Protein AF-E7RZI7-F1 (afdb_monomer_lite)

Organism: NCBI:txid887898

Structure (mmCIF, N/CA/C/O backbone):
data_AF-E7RZI7-F1
#
_entry.id   AF-E7RZI7-F1
#
loop_
_atom_site.group_PDB
_atom_site.id
_atom_site.type_symbol
_atom_site.label_atom_id
_atom_site.label_alt_id
_atom_site.label_comp_id
_atom_site.label_asym_id
_atom_site.label_entity_id
_atom_site.label_seq_id
_atom_site.pdbx_PDB_ins_code
_atom_site.Cartn_x
_atom_site.Cartn_y
_atom_site.Cartn_z
_atom_site.occupancy
_atom_site.B_iso_or_equiv
_atom_site.auth_seq_id
_atom_site.auth_comp_id
_atom_site.auth_asym_id
_atom_site.auth_atom_id
_atom_site.pdbx_PDB_model_num
ATOM 1 N N . MET A 1 1 ? -10.612 0.981 12.697 1.00 81.50 1 MET A N 1
ATOM 2 C CA . MET A 1 1 ? -11.830 1.121 11.849 1.00 81.50 1 MET A CA 1
ATOM 3 C C . MET A 1 1 ? -11.859 2.410 11.028 1.00 81.50 1 MET A C 1
ATOM 5 O O . MET A 1 1 ? -12.148 2.325 9.844 1.00 81.50 1 MET A O 1
ATOM 9 N N . LEU A 1 2 ? -11.581 3.588 11.607 1.00 87.38 2 LEU A N 1
ATOM 10 C CA . LEU A 1 2 ? -11.570 4.848 10.844 1.00 87.38 2 LEU A CA 1
ATOM 11 C C . LEU A 1 2 ? -10.612 4.802 9.639 1.00 87.38 2 LEU A C 1
ATOM 13 O O . LEU A 1 2 ? -11.009 5.187 8.547 1.00 87.38 2 LEU A O 1
ATOM 17 N N . ALA A 1 3 ? -9.398 4.281 9.831 1.00 91.50 3 ALA A N 1
ATOM 18 C CA . ALA A 1 3 ? -8.386 4.191 8.781 1.00 91.50 3 ALA A CA 1
ATOM 19 C C . ALA A 1 3 ? -8.822 3.316 7.590 1.00 91.50 3 ALA A C 1
ATOM 21 O O . ALA A 1 3 ? -8.740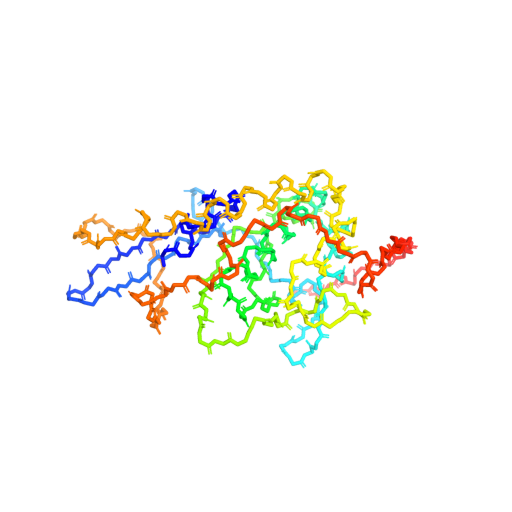 3.764 6.456 1.00 91.50 3 ALA A O 1
ATOM 22 N N . LEU A 1 4 ? -9.394 2.128 7.832 1.00 92.81 4 LEU A N 1
ATOM 23 C CA . LEU A 1 4 ? -9.928 1.267 6.762 1.00 92.81 4 LEU A CA 1
ATOM 24 C C . LEU A 1 4 ? -11.089 1.932 5.999 1.00 92.81 4 LEU A C 1
ATOM 26 O O . LEU A 1 4 ? -11.119 1.893 4.776 1.00 92.81 4 LEU A O 1
ATOM 30 N N . LYS A 1 5 ? -11.999 2.632 6.696 1.00 92.00 5 LYS A N 1
ATOM 31 C CA . LYS A 1 5 ? -13.067 3.413 6.038 1.00 92.00 5 LYS A CA 1
ATOM 32 C C . LYS A 1 5 ? -12.511 4.562 5.191 1.00 92.00 5 LYS A C 1
ATOM 34 O O . LYS A 1 5 ? -13.067 4.889 4.147 1.00 92.00 5 LYS A O 1
ATOM 39 N N . LEU A 1 6 ? -11.446 5.209 5.663 1.00 93.50 6 LEU A N 1
ATOM 40 C CA . LEU A 1 6 ? -10.748 6.247 4.909 1.00 93.50 6 LEU A CA 1
ATOM 41 C C . LEU A 1 6 ? -10.056 5.669 3.674 1.00 93.50 6 LEU A C 1
ATOM 43 O O . LEU A 1 6 ? -10.142 6.293 2.624 1.00 93.50 6 LEU A O 1
ATOM 47 N N . ALA A 1 7 ? -9.453 4.484 3.780 1.00 95.94 7 ALA A N 1
ATOM 48 C CA . ALA A 1 7 ? -8.852 3.780 2.652 1.00 95.94 7 ALA A CA 1
ATOM 49 C C . ALA A 1 7 ? -9.903 3.486 1.566 1.00 95.94 7 ALA A C 1
ATOM 51 O O . ALA A 1 7 ? -9.706 3.862 0.413 1.00 95.94 7 ALA A O 1
ATOM 52 N N . GLU A 1 8 ? -11.072 2.946 1.936 1.00 95.81 8 GLU A N 1
ATOM 53 C CA . GLU A 1 8 ? -12.182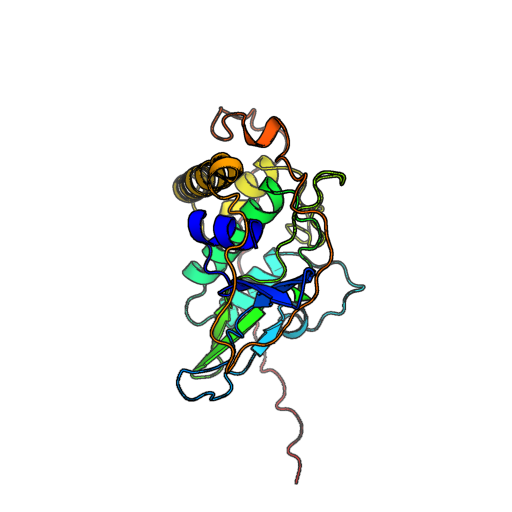 2.729 0.991 1.00 95.81 8 GLU A CA 1
ATOM 54 C C . GLU A 1 8 ? -12.615 4.032 0.302 1.00 95.81 8 GLU A C 1
ATOM 56 O O . GLU A 1 8 ? -12.780 4.076 -0.917 1.00 95.81 8 GLU A O 1
ATOM 61 N N . LYS A 1 9 ? -12.760 5.126 1.065 1.00 95.88 9 LYS A N 1
ATOM 62 C CA . LYS A 1 9 ? -13.091 6.452 0.511 1.00 95.88 9 LYS A CA 1
ATOM 63 C C . LYS A 1 9 ? -11.986 7.027 -0.369 1.00 95.88 9 LYS A C 1
ATOM 65 O O . LYS A 1 9 ? -12.293 7.787 -1.281 1.00 95.88 9 LYS A O 1
ATOM 70 N N . ALA A 1 10 ? -10.738 6.657 -0.108 1.00 96.94 10 ALA A N 1
ATOM 71 C CA . ALA A 1 10 ? -9.579 6.988 -0.920 1.00 96.94 10 ALA A CA 1
ATOM 72 C C . ALA A 1 10 ? -9.449 6.075 -2.149 1.00 96.94 10 ALA A C 1
ATOM 74 O O . ALA A 1 10 ? -8.436 6.145 -2.835 1.00 96.94 10 ALA A O 1
ATOM 75 N N . GLY A 1 11 ? -10.437 5.218 -2.436 1.00 97.88 11 GLY A N 1
ATOM 76 C CA . GLY A 1 11 ? -10.431 4.303 -3.576 1.00 97.88 11 GLY A CA 1
ATOM 77 C C . GLY A 1 11 ? -9.483 3.115 -3.411 1.00 97.88 11 GLY A C 1
ATOM 78 O O . GLY A 1 11 ? -9.092 2.516 -4.407 1.00 97.88 11 GLY A O 1
ATOM 79 N N . ILE A 1 12 ? -9.087 2.777 -2.184 1.00 98.25 12 ILE A N 1
ATOM 80 C CA . ILE A 1 12 ? -8.280 1.595 -1.867 1.00 98.25 12 ILE A CA 1
ATOM 81 C C . ILE A 1 12 ? -9.234 0.480 -1.422 1.00 98.25 12 ILE A C 1
ATOM 83 O O . ILE A 1 12 ? -9.897 0.637 -0.394 1.00 98.25 12 ILE A O 1
ATOM 87 N N . PRO A 1 13 ? -9.307 -0.659 -2.139 1.00 97.62 13 PRO A N 1
ATOM 88 C CA . PRO A 1 13 ? -10.010 -1.835 -1.644 1.00 97.62 13 PRO A CA 1
ATOM 89 C C . PRO A 1 13 ? -9.426 -2.234 -0.289 1.00 97.62 13 PRO A C 1
ATOM 91 O O . PRO A 1 13 ? -8.235 -2.527 -0.208 1.00 97.62 13 PRO A O 1
ATOM 94 N N . ALA A 1 14 ? -10.241 -2.231 0.764 1.00 96.31 14 ALA A N 1
ATOM 95 C CA . ALA A 1 14 ? -9.822 -2.546 2.125 1.00 96.31 14 ALA A CA 1
ATOM 96 C C . ALA A 1 14 ? -10.610 -3.737 2.679 1.00 96.31 14 ALA A C 1
ATOM 98 O O . ALA A 1 14 ? -11.717 -4.040 2.228 1.00 96.31 14 ALA A O 1
ATOM 99 N N . ALA A 1 15 ? -10.030 -4.431 3.654 1.00 95.12 15 ALA A N 1
ATOM 100 C CA . ALA A 1 15 ? -10.691 -5.530 4.337 1.00 95.12 15 ALA A CA 1
ATOM 101 C C . ALA A 1 15 ? -11.947 -5.013 5.071 1.00 95.12 15 ALA A C 1
ATOM 103 O O . ALA A 1 15 ? -11.831 -4.097 5.896 1.00 95.12 15 ALA A O 1
ATOM 104 N N . PRO A 1 16 ? -13.140 -5.598 4.829 1.00 91.56 16 PRO A N 1
ATOM 105 C CA . PRO A 1 16 ? -14.359 -5.166 5.499 1.00 91.56 16 PRO A CA 1
ATOM 106 C C . PRO A 1 16 ? -14.209 -5.283 7.013 1.00 91.56 16 PRO A C 1
ATOM 108 O O . PRO A 1 16 ? -13.871 -6.349 7.527 1.00 91.56 16 PRO A O 1
ATOM 111 N N . ALA A 1 17 ? -14.486 -4.205 7.741 1.00 90.81 17 ALA A N 1
ATOM 112 C CA . ALA A 1 17 ? -14.295 -4.175 9.185 1.00 90.81 17 ALA A CA 1
ATOM 113 C C . ALA A 1 17 ? -15.434 -3.461 9.910 1.00 90.81 17 ALA A C 1
ATOM 115 O O . ALA A 1 17 ? -16.008 -2.484 9.423 1.00 90.81 17 ALA A O 1
ATOM 116 N N . ARG A 1 18 ? -15.724 -3.922 11.127 1.00 87.94 18 ARG A N 1
ATOM 117 C CA . ARG A 1 18 ? -16.702 -3.307 12.031 1.00 87.94 18 ARG A CA 1
ATOM 118 C C . ARG A 1 18 ? -16.212 -3.326 13.472 1.00 87.94 18 ARG A C 1
ATOM 120 O O . ARG A 1 18 ? -15.357 -4.128 13.829 1.00 87.94 18 ARG A O 1
ATOM 127 N N . ILE A 1 19 ? -16.770 -2.447 14.300 1.00 86.62 19 ILE A N 1
ATOM 128 C CA . ILE A 1 19 ? -16.598 -2.516 15.753 1.00 86.62 19 ILE A CA 1
ATOM 129 C C . ILE A 1 19 ? -17.765 -3.308 16.331 1.00 86.62 19 ILE A C 1
ATOM 131 O O . ILE A 1 19 ? -18.920 -3.068 15.976 1.00 86.62 19 ILE A O 1
ATOM 135 N N . VAL A 1 20 ? -17.449 -4.234 17.225 1.00 87.94 20 VAL A N 1
ATOM 136 C CA . VAL A 1 20 ? -18.406 -4.966 18.052 1.00 87.94 20 VAL A CA 1
ATOM 137 C C . VAL A 1 20 ? -18.108 -4.648 19.508 1.00 87.94 20 VAL A C 1
ATOM 139 O O . VAL A 1 20 ? -16.949 -4.493 19.875 1.00 87.94 20 VAL A O 1
ATOM 142 N N . LEU A 1 21 ? -19.143 -4.525 20.332 1.00 86.81 21 LEU A N 1
ATOM 143 C CA . LEU A 1 21 ? -18.980 -4.388 21.775 1.00 86.81 21 LEU A CA 1
ATOM 144 C C . LEU A 1 21 ? -19.042 -5.778 22.413 1.00 86.81 21 LEU A C 1
ATOM 146 O O . LEU A 1 21 ? -20.020 -6.498 22.211 1.00 86.81 21 LEU A O 1
ATOM 150 N N . LEU A 1 22 ? -18.002 -6.146 23.160 1.00 85.94 22 LEU A N 1
ATOM 151 C CA . LEU A 1 22 ? -18.013 -7.299 24.057 1.00 85.94 22 LEU A CA 1
ATOM 152 C C . LEU A 1 22 ? -18.099 -6.760 25.486 1.00 85.94 22 LEU A C 1
ATOM 154 O O . LEU A 1 22 ? -17.113 -6.268 26.034 1.00 85.94 22 LEU A O 1
ATOM 158 N N . GLY A 1 23 ? -19.312 -6.756 26.043 1.00 88.31 23 GLY A N 1
ATOM 159 C CA . GLY A 1 23 ? -19.616 -5.913 27.199 1.00 88.31 23 GLY A CA 1
ATOM 160 C C . GLY A 1 23 ? -19.423 -4.439 26.832 1.00 88.31 23 GLY A C 1
ATOM 161 O O . GLY A 1 23 ? -20.007 -3.960 25.862 1.00 88.31 23 GLY A O 1
ATOM 162 N N . GLU A 1 24 ? -18.558 -3.741 27.564 1.00 86.81 24 GLU A N 1
ATOM 163 C CA . GLU A 1 24 ? -18.190 -2.343 27.288 1.00 86.81 24 GLU A CA 1
ATOM 164 C C . GLU A 1 24 ? -16.923 -2.206 26.430 1.00 86.81 24 GLU A C 1
ATOM 166 O O . GLU A 1 24 ? -16.574 -1.107 25.999 1.00 86.81 24 GLU A O 1
ATOM 171 N N . THR A 1 25 ? -16.215 -3.308 26.158 1.00 87.12 25 THR A N 1
ATOM 172 C CA . THR A 1 25 ? -14.962 -3.270 25.398 1.00 87.12 25 THR A CA 1
ATOM 173 C C . THR A 1 25 ? -15.240 -3.226 23.892 1.00 87.12 25 THR A C 1
ATOM 175 O O . THR A 1 25 ? -15.827 -4.168 23.349 1.00 87.12 25 THR A O 1
ATOM 178 N N . PRO A 1 26 ? -14.805 -2.173 23.172 1.00 84.38 26 PRO A N 1
ATOM 179 C CA . PRO A 1 26 ? -14.888 -2.138 21.722 1.00 84.38 26 PRO A CA 1
ATOM 180 C C . PRO A 1 26 ? -13.811 -3.028 21.099 1.00 84.38 26 PRO A C 1
ATOM 182 O O . PRO A 1 26 ? -12.616 -2.841 21.313 1.00 84.38 26 PRO A O 1
ATOM 185 N N . ILE A 1 27 ? -14.246 -3.967 20.269 1.00 87.00 27 ILE A N 1
ATOM 186 C CA . ILE A 1 27 ? -13.399 -4.907 19.541 1.00 87.00 27 ILE A CA 1
ATOM 187 C C . ILE A 1 27 ? -13.506 -4.613 18.048 1.00 87.00 27 ILE A C 1
ATOM 189 O O . ILE A 1 27 ? -14.605 -4.525 17.495 1.00 87.00 27 ILE A O 1
ATOM 193 N N . ALA A 1 28 ? -12.360 -4.475 17.382 1.00 85.94 28 ALA A N 1
ATOM 194 C CA . ALA A 1 28 ? -12.305 -4.425 15.931 1.00 85.94 28 ALA A CA 1
ATOM 195 C C . ALA A 1 28 ? -12.408 -5.843 15.359 1.00 85.94 28 ALA A C 1
ATOM 197 O O . ALA A 1 28 ? -11.693 -6.764 15.748 1.00 85.94 28 ALA A O 1
ATOM 198 N N . VAL A 1 29 ? -13.328 -6.016 14.423 1.00 90.25 29 VAL A N 1
ATOM 199 C CA . VAL A 1 29 ? -13.601 -7.295 13.786 1.00 90.25 29 VAL A CA 1
ATOM 200 C C . VAL A 1 29 ? -13.423 -7.105 12.288 1.00 90.25 29 VAL A C 1
ATOM 202 O O . VAL A 1 29 ? -14.126 -6.292 11.681 1.00 90.25 29 VAL A O 1
ATOM 205 N N . ILE A 1 30 ? -12.463 -7.823 11.707 1.00 90.25 30 ILE A N 1
ATOM 206 C CA . ILE A 1 30 ? -12.054 -7.685 10.306 1.00 90.25 30 ILE A CA 1
ATOM 207 C C . ILE A 1 30 ? -12.418 -8.979 9.580 1.00 90.25 30 ILE A C 1
ATOM 209 O O . ILE A 1 30 ? -12.071 -10.077 10.017 1.00 90.25 30 ILE A O 1
ATOM 213 N N . ARG A 1 31 ? -13.151 -8.864 8.473 1.00 91.31 31 ARG A N 1
ATOM 214 C CA . ARG A 1 31 ? -13.489 -10.010 7.632 1.00 91.31 31 ARG A CA 1
ATOM 215 C C . ARG A 1 31 ? -12.241 -10.470 6.895 1.00 91.31 31 ARG A C 1
ATOM 217 O O . ARG A 1 31 ? -11.573 -9.676 6.236 1.00 91.31 31 ARG A O 1
ATOM 224 N N . ARG A 1 32 ? -11.981 -11.773 6.954 1.00 94.19 32 ARG A N 1
ATOM 225 C CA . ARG A 1 32 ? -10.967 -12.423 6.125 1.00 94.19 32 ARG A CA 1
ATOM 226 C C . ARG A 1 32 ? -11.321 -12.285 4.647 1.00 94.19 32 ARG A C 1
ATOM 228 O O . ARG A 1 32 ? -12.428 -12.632 4.246 1.00 94.19 32 ARG A O 1
ATOM 235 N N . PHE A 1 33 ? -10.378 -11.780 3.860 1.00 94.56 33 PHE A N 1
ATOM 236 C CA . PHE A 1 33 ? -10.504 -11.632 2.407 1.00 94.56 33 PHE A CA 1
ATOM 237 C C . PHE A 1 33 ? -9.970 -12.849 1.633 1.00 94.56 33 PHE A C 1
ATOM 239 O O . PHE A 1 33 ? -10.181 -12.945 0.431 1.00 94.56 33 PHE A O 1
ATOM 246 N N . ASP A 1 34 ? -9.311 -13.793 2.311 1.00 95.25 34 ASP A N 1
ATOM 247 C CA . ASP A 1 34 ? -8.804 -15.058 1.759 1.00 95.25 34 ASP A CA 1
ATOM 248 C C . ASP A 1 34 ? -9.838 -16.203 1.864 1.00 95.25 34 ASP A C 1
ATOM 250 O O . ASP A 1 34 ? -9.503 -17.389 1.976 1.00 95.25 34 ASP A O 1
ATOM 254 N N . ARG A 1 35 ? -11.123 -15.834 1.886 1.00 94.38 35 ARG A N 1
ATOM 255 C CA . ARG A 1 35 ? -12.270 -16.738 1.986 1.00 94.38 35 ARG A CA 1
ATOM 256 C C . ARG A 1 35 ? -13.288 -16.437 0.894 1.00 94.38 35 ARG A C 1
ATOM 258 O O . ARG A 1 35 ? -13.755 -15.302 0.783 1.00 94.38 35 ARG A O 1
ATOM 265 N N . GLY A 1 36 ? -13.620 -17.461 0.111 1.00 89.12 36 GLY A N 1
ATOM 266 C CA . GLY A 1 36 ? -14.677 -17.442 -0.893 1.00 89.12 36 GLY A CA 1
ATOM 267 C C . GLY A 1 36 ? -16.076 -17.366 -0.276 1.00 89.12 36 GLY A C 1
ATOM 268 O O . GLY A 1 36 ? -16.251 -17.407 0.943 1.00 89.12 36 GLY A O 1
ATOM 269 N N . ALA A 1 37 ? -17.095 -17.235 -1.128 1.00 86.44 37 ALA A N 1
ATOM 270 C CA . ALA A 1 37 ? -18.492 -17.130 -0.693 1.00 86.44 37 ALA A CA 1
ATOM 271 C C . ALA A 1 37 ? -18.997 -18.394 0.032 1.00 86.44 37 ALA A C 1
ATOM 273 O O . ALA A 1 37 ? -19.864 -18.307 0.895 1.00 86.44 37 ALA A O 1
ATOM 274 N N . ASP A 1 38 ? -18.419 -19.541 -0.302 1.00 90.56 38 ASP A N 1
ATOM 275 C CA . ASP A 1 38 ? -18.658 -20.876 0.248 1.00 90.56 38 ASP A CA 1
ATOM 276 C C . ASP A 1 38 ? -17.625 -21.275 1.325 1.00 90.56 38 ASP A C 1
ATOM 278 O O . ASP A 1 38 ? -17.456 -22.453 1.620 1.00 90.56 38 ASP A O 1
ATOM 282 N N . ASP A 1 39 ? -16.914 -20.296 1.901 1.00 89.06 39 ASP A N 1
ATOM 283 C CA . ASP A 1 39 ? -15.807 -20.476 2.860 1.00 89.06 39 ASP A CA 1
ATOM 284 C C . ASP A 1 39 ? -14.589 -21.243 2.301 1.00 89.06 39 ASP A C 1
ATOM 286 O O . ASP A 1 39 ? -13.665 -21.602 3.041 1.00 89.06 39 ASP A O 1
ATOM 290 N N . THR A 1 40 ? -14.516 -21.432 0.976 1.00 93.25 40 THR A N 1
ATOM 291 C CA . THR A 1 40 ? -13.307 -21.958 0.333 1.00 93.25 40 THR A CA 1
ATOM 292 C C . THR A 1 40 ? -12.106 -21.065 0.618 1.00 93.25 40 THR A C 1
ATOM 294 O O . THR A 1 40 ? -12.188 -19.834 0.658 1.00 93.25 40 THR A O 1
ATOM 297 N N . ARG A 1 41 ? -10.952 -21.691 0.855 1.00 95.44 41 ARG A N 1
ATOM 298 C CA . ARG A 1 41 ? -9.713 -20.960 1.111 1.00 95.44 41 ARG A CA 1
ATOM 299 C C . ARG A 1 41 ? -9.121 -20.484 -0.207 1.00 95.44 41 ARG A C 1
ATOM 301 O O . ARG A 1 41 ? -8.846 -21.301 -1.080 1.00 95.44 41 ARG A O 1
ATOM 308 N N . ILE A 1 42 ? -8.864 -19.187 -0.305 1.00 96.94 42 ILE A N 1
ATOM 309 C CA . ILE A 1 42 ? -8.093 -18.608 -1.405 1.00 96.94 42 ILE A CA 1
ATOM 310 C C . ILE A 1 42 ? -6.629 -18.574 -0.950 1.00 96.94 42 ILE A C 1
ATOM 312 O O . ILE A 1 42 ? -6.366 -18.039 0.131 1.00 96.94 42 ILE A O 1
ATOM 316 N N . PRO A 1 43 ? -5.671 -19.144 -1.704 1.00 97.44 43 PRO A N 1
ATOM 317 C CA . PRO A 1 43 ? -4.266 -19.064 -1.330 1.00 97.44 43 PRO A CA 1
ATOM 318 C C . PRO A 1 43 ? -3.816 -17.610 -1.168 1.00 97.44 43 PRO A C 1
ATOM 320 O O . PRO A 1 43 ? -4.142 -16.744 -1.982 1.00 97.44 43 PRO A O 1
ATOM 323 N N . TYR A 1 44 ? -3.069 -17.362 -0.098 1.00 97.31 44 TYR A N 1
ATOM 324 C CA . TYR A 1 44 ? -2.586 -16.049 0.304 1.00 97.31 44 TYR A CA 1
ATOM 325 C C . TYR A 1 44 ? -1.082 -16.103 0.545 1.00 97.31 44 TYR A C 1
ATOM 327 O O . TYR A 1 44 ? -0.589 -17.060 1.145 1.00 97.31 44 TYR A O 1
ATOM 335 N N . GLN A 1 45 ? -0.378 -15.043 0.162 1.00 96.75 45 GLN A N 1
ATOM 336 C CA . GLN A 1 45 ? 1.004 -14.810 0.569 1.00 96.75 45 GLN A CA 1
ATOM 337 C C . GLN A 1 45 ? 1.258 -13.321 0.807 1.00 96.75 45 GLN A C 1
ATOM 339 O O . GLN A 1 45 ? 0.577 -12.470 0.236 1.00 96.75 45 GLN A O 1
ATOM 344 N N . SER A 1 46 ? 2.236 -12.999 1.652 1.00 97.12 46 SER A N 1
ATOM 345 C CA . SER A 1 46 ? 2.673 -11.612 1.845 1.00 97.12 46 SER A CA 1
ATOM 346 C C . SER A 1 46 ? 3.665 -11.177 0.763 1.00 97.12 46 SER A C 1
ATOM 348 O O . SER A 1 46 ? 4.265 -12.027 0.101 1.00 97.12 46 SER A O 1
ATOM 350 N N . ALA A 1 47 ? 3.886 -9.869 0.613 1.00 96.94 47 ALA A N 1
ATOM 351 C CA . ALA A 1 47 ? 4.948 -9.343 -0.240 1.00 96.94 47 ALA A CA 1
ATOM 352 C C . ALA A 1 47 ? 6.325 -9.823 0.232 1.00 96.94 47 ALA A C 1
ATOM 354 O O . ALA A 1 47 ? 7.160 -10.163 -0.595 1.00 96.94 47 ALA A O 1
ATOM 355 N N . ALA A 1 48 ? 6.532 -9.962 1.545 1.00 96.38 48 ALA A N 1
ATOM 356 C CA . ALA A 1 48 ? 7.778 -10.508 2.081 1.00 96.38 48 ALA A CA 1
ATOM 357 C C . ALA A 1 48 ? 8.021 -11.953 1.612 1.00 96.38 48 ALA A C 1
ATOM 359 O O . ALA A 1 48 ? 9.118 -12.308 1.198 1.00 96.38 48 ALA A O 1
ATOM 360 N N . THR A 1 49 ? 6.971 -12.782 1.602 1.00 95.94 49 THR A N 1
ATOM 361 C CA . THR A 1 49 ? 7.043 -14.147 1.058 1.00 95.94 49 THR A CA 1
ATOM 362 C C . THR A 1 49 ? 7.275 -14.147 -0.452 1.00 95.94 49 THR A C 1
ATOM 364 O O . THR A 1 49 ? 8.056 -14.959 -0.938 1.00 95.94 49 THR A O 1
ATOM 367 N N . LEU A 1 50 ? 6.626 -13.238 -1.187 1.00 94.31 50 LEU A N 1
ATOM 368 C CA . LEU A 1 50 ? 6.822 -13.090 -2.631 1.00 94.31 50 LEU A CA 1
ATOM 369 C C . LEU A 1 50 ? 8.276 -12.714 -2.971 1.00 94.31 50 LEU A C 1
ATOM 371 O O . LEU A 1 50 ? 8.831 -13.265 -3.915 1.00 94.31 50 LEU A O 1
ATOM 375 N N . LEU A 1 51 ? 8.887 -11.828 -2.179 1.00 95.12 51 LEU A N 1
ATOM 376 C CA . LEU A 1 51 ? 10.276 -11.375 -2.332 1.00 95.12 51 LEU A CA 1
ATOM 377 C C . LEU A 1 51 ? 11.307 -12.266 -1.621 1.00 95.12 51 LEU A C 1
ATOM 379 O O . LEU A 1 51 ? 12.500 -11.984 -1.692 1.00 95.12 51 LEU A O 1
ATOM 383 N N . GLN A 1 52 ? 10.860 -13.334 -0.951 1.00 93.56 52 GLN A N 1
ATOM 384 C CA . GLN A 1 52 ? 11.703 -14.268 -0.194 1.00 93.56 52 GLN A CA 1
ATOM 385 C C . GLN A 1 52 ? 12.618 -13.575 0.830 1.00 93.56 52 GLN A C 1
ATOM 387 O O . GLN A 1 52 ? 13.785 -13.926 0.968 1.00 93.56 52 GLN A O 1
ATOM 392 N N . THR A 1 53 ? 12.077 -12.594 1.549 1.00 92.31 53 THR A N 1
ATOM 393 C CA . THR A 1 53 ? 12.822 -11.744 2.489 1.00 92.31 53 THR A CA 1
ATOM 394 C C . THR A 1 53 ? 12.255 -11.845 3.906 1.00 92.31 53 THR A C 1
ATOM 396 O O . THR A 1 53 ? 11.084 -12.211 4.100 1.00 92.31 53 THR A O 1
ATOM 399 N N . SER A 1 54 ? 13.084 -11.553 4.908 1.00 87.06 54 SER A N 1
ATOM 400 C CA . SER A 1 54 ? 12.680 -11.535 6.315 1.00 87.06 54 SER A CA 1
ATOM 401 C C . SER A 1 54 ? 12.177 -10.151 6.769 1.00 87.06 54 SER A C 1
ATOM 403 O O . SER A 1 54 ? 11.902 -9.273 5.955 1.00 87.06 54 SER A O 1
ATOM 405 N N . ARG A 1 55 ? 11.933 -9.965 8.075 1.00 78.19 55 ARG A N 1
ATOM 406 C CA . ARG A 1 55 ? 11.518 -8.659 8.635 1.00 78.19 55 ARG A CA 1
ATOM 407 C C . ARG A 1 55 ? 12.695 -7.737 8.933 1.00 78.19 55 ARG A C 1
ATOM 409 O O . ARG A 1 55 ? 12.486 -6.554 9.162 1.00 78.19 55 ARG A O 1
ATOM 416 N N . GLU A 1 56 ? 13.886 -8.308 9.004 1.00 80.44 56 GLU A N 1
ATOM 417 C CA . GLU A 1 56 ? 15.124 -7.650 9.403 1.00 80.44 56 GLU A CA 1
ATOM 418 C C . GLU A 1 56 ? 15.874 -7.048 8.208 1.00 80.44 56 GLU A C 1
ATOM 420 O O . GLU A 1 56 ? 16.824 -6.299 8.406 1.00 80.44 56 GLU A O 1
ATOM 425 N N . GLU A 1 57 ? 15.464 -7.386 6.984 1.00 84.44 57 GLU A N 1
ATOM 426 C CA . GLU A 1 57 ? 16.034 -6.861 5.749 1.00 84.44 57 GLU A CA 1
ATOM 427 C C . GLU A 1 57 ? 15.298 -5.597 5.297 1.00 84.44 57 GLU A C 1
ATOM 429 O O . GLU A 1 57 ? 14.072 -5.596 5.139 1.00 84.44 57 GLU A O 1
ATOM 434 N N . ASP A 1 58 ? 16.063 -4.543 5.019 1.00 86.88 58 ASP A N 1
ATOM 435 C CA . ASP A 1 58 ? 15.548 -3.365 4.332 1.00 86.88 58 ASP A CA 1
ATOM 436 C C . ASP A 1 58 ? 15.303 -3.709 2.863 1.00 86.88 58 ASP A C 1
ATOM 438 O O . ASP A 1 58 ? 16.189 -4.198 2.161 1.00 86.88 58 ASP A O 1
ATOM 442 N N . ARG A 1 59 ? 14.071 -3.475 2.412 1.00 94.00 59 ARG A N 1
ATOM 443 C CA . ARG A 1 59 ? 13.610 -3.732 1.045 1.00 94.00 59 ARG A CA 1
ATOM 444 C C . ARG A 1 59 ? 12.769 -2.568 0.562 1.00 94.00 59 ARG A C 1
ATOM 446 O O . ARG A 1 59 ? 12.242 -1.783 1.360 1.00 94.00 59 ARG A O 1
ATOM 453 N N . SER A 1 60 ? 12.601 -2.499 -0.747 1.00 95.62 60 SER A N 1
ATOM 454 C CA . SER A 1 60 ? 11.960 -1.373 -1.404 1.00 95.62 60 SER A CA 1
ATOM 455 C C . SER A 1 60 ? 10.674 -1.737 -2.144 1.00 95.62 60 SER A C 1
ATOM 457 O O . SER A 1 60 ? 10.397 -2.891 -2.488 1.00 95.62 60 SER A O 1
ATOM 459 N N . TYR A 1 61 ? 9.849 -0.722 -2.391 1.00 97.44 61 TYR A N 1
ATOM 460 C CA . TYR A 1 61 ? 8.623 -0.881 -3.161 1.00 97.44 61 TYR A CA 1
ATOM 461 C C . TYR A 1 61 ? 8.879 -1.166 -4.646 1.00 97.44 61 TYR A C 1
ATOM 463 O O . TYR A 1 61 ? 8.053 -1.841 -5.260 1.00 97.44 61 TYR A O 1
ATOM 471 N N . THR A 1 62 ? 9.985 -0.705 -5.232 1.00 96.12 62 THR A N 1
ATOM 472 C CA . THR A 1 62 ? 10.367 -1.017 -6.626 1.00 96.12 62 THR A CA 1
ATOM 473 C C . THR A 1 62 ? 10.656 -2.500 -6.828 1.00 96.12 62 THR A C 1
ATOM 475 O O . THR A 1 62 ? 10.178 -3.076 -7.803 1.00 96.12 62 THR A O 1
ATOM 478 N N . GLU A 1 63 ? 11.292 -3.164 -5.865 1.00 96.62 63 GLU A N 1
ATOM 479 C CA . GLU A 1 63 ? 11.472 -4.622 -5.908 1.00 96.62 63 GLU A CA 1
ATOM 480 C C . GLU A 1 63 ? 10.125 -5.359 -5.899 1.00 96.62 63 GLU A C 1
ATOM 482 O O . GLU A 1 63 ? 9.921 -6.346 -6.614 1.00 96.62 63 GLU A O 1
ATOM 487 N N . LEU A 1 64 ? 9.160 -4.854 -5.122 1.00 97.50 64 LEU A N 1
ATOM 488 C CA . LEU A 1 64 ? 7.800 -5.383 -5.137 1.00 97.50 64 LEU A CA 1
ATOM 489 C C . LEU A 1 64 ? 7.109 -5.136 -6.487 1.00 97.50 64 LEU A C 1
ATOM 491 O O . LEU A 1 64 ? 6.408 -6.020 -6.979 1.00 97.50 64 LEU A O 1
ATOM 495 N N . VAL A 1 65 ? 7.317 -3.970 -7.103 1.00 98.00 65 VAL A N 1
ATOM 496 C CA . VAL A 1 65 ? 6.812 -3.654 -8.448 1.00 98.00 65 VAL A CA 1
ATOM 497 C C . VAL A 1 65 ? 7.360 -4.636 -9.489 1.00 98.00 65 VAL A C 1
ATOM 499 O O . VAL A 1 65 ? 6.581 -5.152 -10.294 1.00 98.00 65 VAL A O 1
ATOM 502 N N . ASP A 1 66 ? 8.648 -4.972 -9.438 1.00 96.81 66 ASP A N 1
ATOM 503 C CA . ASP A 1 66 ? 9.262 -5.951 -10.344 1.00 96.81 66 ASP A CA 1
ATOM 504 C C . ASP A 1 66 ? 8.670 -7.358 -10.167 1.00 96.81 66 ASP A C 1
ATOM 506 O O . ASP A 1 66 ? 8.310 -8.032 -11.145 1.00 96.81 66 ASP A O 1
ATOM 510 N N . ALA A 1 67 ? 8.461 -7.788 -8.920 1.00 96.81 67 ALA A N 1
ATOM 511 C CA . ALA A 1 67 ? 7.773 -9.046 -8.643 1.00 96.81 67 ALA A CA 1
ATOM 512 C C . ALA A 1 67 ? 6.318 -9.027 -9.149 1.00 96.81 67 ALA A C 1
ATOM 514 O O . ALA A 1 67 ? 5.833 -10.011 -9.718 1.00 96.81 67 ALA A O 1
ATOM 515 N N . MET A 1 68 ? 5.615 -7.900 -9.006 1.00 97.62 68 MET A N 1
ATOM 516 C CA . MET A 1 68 ? 4.249 -7.736 -9.509 1.00 97.62 68 MET A CA 1
ATOM 517 C C . MET A 1 68 ? 4.189 -7.762 -11.037 1.00 97.62 68 MET A C 1
ATOM 519 O O . MET A 1 68 ? 3.267 -8.368 -11.579 1.00 97.62 68 MET A O 1
ATOM 523 N N . HIS A 1 69 ? 5.168 -7.195 -11.744 1.00 96.56 69 HIS A N 1
ATOM 524 C CA . HIS A 1 69 ? 5.254 -7.309 -13.203 1.00 96.56 69 HIS A CA 1
ATOM 525 C C . HIS A 1 69 ? 5.322 -8.763 -13.683 1.00 96.56 69 HIS A C 1
ATOM 527 O O . HIS A 1 69 ? 4.763 -9.083 -14.732 1.00 96.56 69 HIS A O 1
ATOM 533 N N . THR A 1 70 ? 5.956 -9.637 -12.900 1.00 95.25 70 THR A N 1
ATOM 534 C CA . THR A 1 70 ? 6.129 -11.056 -13.235 1.00 95.25 70 THR A CA 1
ATOM 535 C C . THR A 1 70 ? 4.924 -11.909 -12.832 1.00 95.25 70 THR A C 1
ATOM 537 O O . THR A 1 70 ? 4.538 -12.821 -13.561 1.00 95.25 70 THR A O 1
ATOM 540 N N . HIS A 1 71 ? 4.325 -11.636 -11.669 1.00 95.44 71 HIS A N 1
ATOM 541 C CA . HIS A 1 71 ? 3.3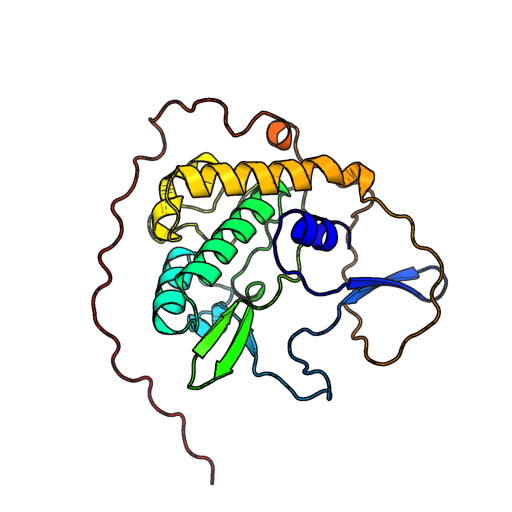78 -12.557 -11.031 1.00 95.44 71 HIS A CA 1
ATOM 542 C C . HIS A 1 71 ? 1.933 -12.051 -10.961 1.00 95.44 71 HIS A C 1
ATOM 544 O O . HIS A 1 71 ? 1.024 -12.845 -10.697 1.00 95.44 71 HIS A O 1
ATOM 550 N N . ALA A 1 72 ? 1.682 -10.757 -11.165 1.00 95.81 72 ALA A N 1
ATOM 551 C CA . ALA A 1 72 ? 0.331 -10.221 -11.068 1.00 95.81 72 ALA A CA 1
ATOM 552 C C . ALA A 1 72 ? -0.501 -10.562 -12.312 1.00 95.81 72 ALA A C 1
ATOM 554 O O . ALA A 1 72 ? -0.037 -10.475 -13.446 1.00 95.81 72 ALA A O 1
ATOM 555 N N . LYS A 1 73 ? -1.781 -10.883 -12.109 1.00 96.44 73 LYS A N 1
ATOM 556 C CA . LYS A 1 73 ? -2.743 -11.117 -13.198 1.00 96.44 73 LYS A CA 1
ATOM 557 C C . LYS A 1 73 ? -2.985 -9.849 -14.025 1.00 96.44 73 LYS A C 1
ATOM 559 O O . LYS A 1 73 ? -3.228 -9.935 -15.225 1.00 96.44 73 LYS A O 1
ATOM 564 N N . ASN A 1 74 ? -2.971 -8.684 -13.374 1.00 96.25 74 ASN A N 1
ATOM 565 C CA . ASN A 1 74 ? -3.090 -7.373 -14.007 1.00 96.25 74 ASN A CA 1
ATOM 566 C C . ASN A 1 74 ? -2.068 -6.410 -13.374 1.00 96.25 74 ASN A C 1
ATOM 568 O O . ASN A 1 74 ? -2.423 -5.645 -12.472 1.00 96.25 74 ASN A O 1
ATOM 572 N N . PRO A 1 75 ? -0.796 -6.463 -13.812 1.00 96.56 75 PRO A N 1
ATOM 573 C CA . PRO A 1 75 ? 0.300 -5.772 -13.143 1.00 96.56 75 PRO A CA 1
ATOM 574 C C . PRO A 1 75 ? 0.093 -4.262 -13.094 1.00 96.56 75 PRO A C 1
ATOM 576 O O . PRO A 1 75 ? 0.231 -3.672 -12.032 1.00 96.56 75 PRO A O 1
ATOM 579 N N . THR A 1 76 ? -0.319 -3.630 -14.197 1.00 97.81 76 THR A N 1
ATOM 580 C CA . THR A 1 76 ? -0.535 -2.177 -14.229 1.00 97.81 76 THR A CA 1
ATOM 581 C C . THR A 1 76 ? -1.563 -1.728 -13.193 1.00 97.81 76 THR A C 1
ATOM 583 O O . THR A 1 76 ? -1.290 -0.799 -12.440 1.00 97.81 76 THR A O 1
ATOM 586 N N . ALA A 1 77 ? -2.722 -2.388 -13.114 1.00 97.75 77 ALA A N 1
ATOM 587 C CA . ALA A 1 77 ? -3.762 -1.994 -12.164 1.00 97.75 77 ALA A CA 1
ATOM 588 C C . ALA A 1 77 ? -3.333 -2.214 -10.704 1.00 97.75 77 ALA A C 1
ATOM 590 O O . ALA A 1 77 ? -3.551 -1.342 -9.859 1.00 97.75 77 ALA A O 1
ATOM 591 N N . ASP A 1 78 ? -2.699 -3.351 -10.409 1.00 97.94 78 ASP A N 1
ATOM 592 C CA . ASP A 1 78 ? -2.270 -3.677 -9.048 1.00 97.94 78 ASP A CA 1
ATOM 593 C C . ASP A 1 78 ? -1.105 -2.782 -8.591 1.00 97.94 78 ASP A C 1
ATOM 595 O O . ASP A 1 78 ? -1.105 -2.319 -7.451 1.00 97.94 78 ASP A O 1
ATOM 599 N N . ILE A 1 79 ? -0.151 -2.468 -9.476 1.00 98.62 79 ILE A N 1
ATOM 600 C CA . ILE A 1 79 ? 0.979 -1.568 -9.195 1.00 98.62 79 ILE A CA 1
ATOM 601 C C . ILE A 1 79 ? 0.492 -0.129 -8.957 1.00 98.62 79 ILE A C 1
ATOM 603 O O . ILE A 1 79 ? 0.923 0.528 -8.007 1.00 98.62 79 ILE A O 1
ATOM 607 N N . GLN A 1 80 ? -0.463 0.355 -9.756 1.00 98.56 80 GLN A N 1
ATOM 608 C CA . GLN A 1 80 ? -1.090 1.658 -9.510 1.00 98.56 80 GLN A CA 1
ATOM 609 C C . GLN A 1 80 ? -1.838 1.680 -8.167 1.00 98.56 80 GLN A C 1
ATOM 611 O O . GLN A 1 80 ? -1.844 2.700 -7.470 1.00 98.56 80 GLN A O 1
ATOM 616 N N . GLN A 1 81 ? -2.445 0.554 -7.768 1.00 98.56 81 GLN A N 1
ATOM 617 C CA . GLN A 1 81 ? -3.038 0.431 -6.439 1.00 98.56 81 GLN A CA 1
ATOM 618 C C . GLN A 1 81 ? -2.007 0.414 -5.314 1.00 98.56 81 GLN A C 1
ATOM 620 O O . GLN A 1 81 ? -2.248 1.013 -4.266 1.00 98.56 81 GLN A O 1
ATOM 625 N N . LEU A 1 82 ? -0.862 -0.235 -5.515 1.00 98.44 82 LEU A N 1
ATOM 626 C CA . LEU A 1 82 ? 0.239 -0.187 -4.560 1.00 98.44 82 LEU A CA 1
ATOM 627 C C . LEU A 1 82 ? 0.666 1.268 -4.320 1.00 98.44 82 LEU A C 1
ATOM 629 O O . LEU A 1 82 ? 0.680 1.705 -3.172 1.00 98.44 82 LEU A O 1
ATOM 633 N N . TRP A 1 83 ? 0.871 2.061 -5.377 1.00 98.50 83 TRP A N 1
ATOM 634 C CA . TRP A 1 83 ? 1.208 3.485 -5.234 1.00 98.50 83 TRP A CA 1
ATOM 635 C C . TRP A 1 83 ? 0.144 4.280 -4.473 1.00 98.50 83 TRP A C 1
ATOM 637 O O . TRP A 1 83 ? 0.464 5.046 -3.563 1.00 98.50 83 TRP A O 1
ATOM 647 N N . ARG A 1 84 ? -1.143 4.056 -4.779 1.00 98.56 84 ARG A N 1
ATOM 648 C CA . ARG A 1 84 ? -2.257 4.684 -4.048 1.00 98.56 84 ARG A CA 1
ATOM 649 C C . ARG A 1 84 ? -2.207 4.355 -2.549 1.00 98.56 84 ARG A C 1
ATOM 651 O O . ARG A 1 84 ? -2.474 5.236 -1.731 1.00 98.56 84 ARG A O 1
ATOM 658 N N . ARG A 1 85 ? -1.855 3.117 -2.177 1.00 98.06 85 ARG A N 1
ATOM 659 C CA . ARG A 1 85 ? -1.700 2.688 -0.772 1.00 98.06 85 ARG A CA 1
ATOM 660 C C . ARG A 1 85 ? -0.513 3.347 -0.090 1.00 98.06 85 ARG A C 1
ATOM 662 O O . ARG A 1 85 ? -0.676 3.818 1.032 1.00 98.06 85 ARG A O 1
ATOM 669 N N . ILE A 1 86 ? 0.630 3.418 -0.767 1.00 97.75 86 ILE A N 1
ATOM 670 C CA . ILE A 1 86 ? 1.835 4.082 -0.258 1.00 97.75 86 ILE A CA 1
ATOM 671 C C . ILE A 1 86 ? 1.530 5.553 0.041 1.00 97.75 86 ILE A C 1
ATOM 673 O O . ILE A 1 86 ? 1.757 6.033 1.152 1.00 97.75 86 ILE A O 1
ATOM 67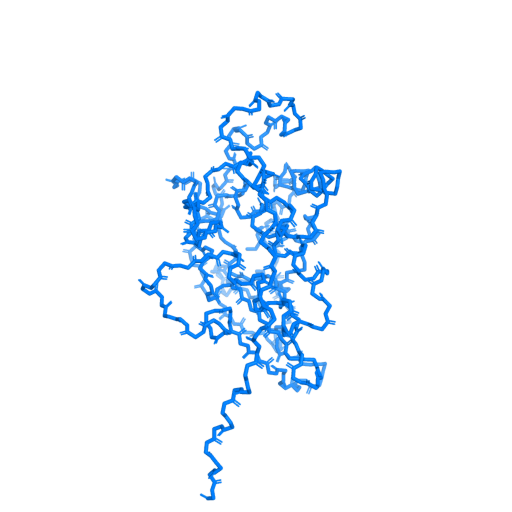7 N N . LEU A 1 87 ? 0.910 6.249 -0.916 1.00 97.62 87 LEU A N 1
ATOM 678 C CA . LEU A 1 87 ? 0.500 7.635 -0.732 1.00 97.62 87 LEU A CA 1
ATOM 679 C C . LEU A 1 87 ? -0.485 7.796 0.434 1.00 97.62 87 LEU A C 1
ATOM 681 O O . LEU A 1 87 ? -0.385 8.739 1.220 1.00 97.62 87 LEU A O 1
ATOM 685 N N . PHE A 1 88 ? -1.460 6.897 0.556 1.00 97.12 88 PHE A N 1
ATOM 686 C CA . PHE A 1 88 ? -2.411 6.947 1.659 1.00 97.12 88 PHE A CA 1
ATOM 687 C C . PHE A 1 88 ? -1.729 6.735 3.014 1.00 97.12 88 PHE A C 1
ATOM 689 O O . PHE A 1 88 ? -1.992 7.515 3.930 1.00 97.12 88 PHE A O 1
ATOM 696 N N . ASN A 1 89 ? -0.831 5.749 3.126 1.00 96.00 89 ASN A N 1
ATOM 697 C CA . ASN A 1 89 ? -0.034 5.502 4.328 1.00 96.00 89 ASN A CA 1
ATOM 698 C C . ASN A 1 89 ? 0.758 6.749 4.724 1.00 96.00 89 ASN A C 1
ATOM 700 O O . ASN A 1 89 ? 0.662 7.187 5.872 1.00 96.00 89 ASN A O 1
ATOM 704 N N . LEU A 1 90 ? 1.423 7.384 3.756 1.00 94.75 90 LEU A N 1
ATOM 705 C CA . LEU A 1 90 ? 2.133 8.641 3.959 1.00 94.75 90 LEU A CA 1
ATOM 706 C C . LEU A 1 90 ? 1.210 9.716 4.555 1.00 94.75 90 LEU A C 1
ATOM 708 O O . LEU A 1 90 ? 1.488 10.276 5.617 1.00 94.75 90 LEU A O 1
ATOM 712 N N . LEU A 1 91 ? 0.067 9.978 3.912 1.00 93.62 91 LEU A N 1
ATOM 713 C CA . LEU A 1 91 ? -0.857 11.047 4.306 1.00 93.62 91 LEU A CA 1
ATOM 714 C C . LEU A 1 91 ? -1.512 10.832 5.674 1.00 93.62 91 LEU A C 1
ATOM 716 O O . LEU A 1 91 ? -1.897 11.814 6.318 1.00 93.62 91 LEU A O 1
ATOM 720 N N . ILE A 1 92 ? -1.641 9.586 6.134 1.00 92.00 92 ILE A N 1
ATOM 721 C CA . ILE A 1 92 ? -2.172 9.292 7.470 1.00 92.00 92 ILE A CA 1
ATOM 722 C C . ILE A 1 92 ? -1.090 9.048 8.528 1.00 92.00 92 ILE A C 1
ATOM 724 O O . ILE A 1 92 ? -1.435 8.815 9.689 1.00 92.00 92 ILE A O 1
ATOM 728 N N . THR A 1 93 ? 0.187 9.117 8.144 1.00 92.75 93 THR A N 1
ATOM 729 C CA . THR A 1 93 ? 1.334 8.756 8.989 1.00 92.75 93 THR A CA 1
ATOM 730 C C . THR A 1 93 ? 1.232 7.304 9.477 1.00 92.75 93 THR A C 1
ATOM 732 O O . THR A 1 93 ? 1.391 7.011 10.659 1.00 92.75 93 THR A O 1
ATOM 735 N N . ASN A 1 94 ? 0.889 6.378 8.581 1.00 92.94 94 ASN A N 1
ATOM 736 C CA . ASN A 1 94 ? 1.034 4.950 8.845 1.00 92.94 94 ASN A CA 1
ATOM 737 C C . ASN A 1 94 ? 2.483 4.548 8.559 1.00 92.94 94 ASN A C 1
ATOM 739 O O . ASN A 1 94 ? 2.862 4.411 7.402 1.00 92.94 94 ASN A O 1
ATOM 743 N N . VAL A 1 95 ? 3.263 4.388 9.623 1.00 88.25 95 VAL A N 1
ATOM 744 C CA . VAL A 1 95 ? 4.701 4.076 9.582 1.00 88.25 95 VAL A CA 1
ATOM 745 C C . VAL A 1 95 ? 4.983 2.595 9.838 1.00 88.25 95 VAL A C 1
ATOM 747 O O . VAL A 1 95 ? 6.084 2.229 10.229 1.00 88.25 95 VAL A O 1
ATOM 750 N N . ASP A 1 96 ? 3.961 1.748 9.742 1.00 88.19 96 ASP A N 1
ATOM 751 C CA . ASP A 1 96 ? 4.054 0.299 9.938 1.00 88.19 96 ASP A CA 1
ATOM 752 C C . ASP A 1 96 ? 3.721 -0.428 8.625 1.00 88.19 96 ASP A C 1
ATOM 754 O O . ASP A 1 96 ? 2.954 -1.385 8.582 1.00 88.19 96 ASP A O 1
ATOM 758 N N . ASP A 1 97 ? 4.238 0.072 7.504 1.00 88.06 97 ASP A N 1
ATOM 759 C CA . ASP A 1 97 ? 3.921 -0.390 6.149 1.00 88.06 97 ASP A CA 1
ATOM 760 C C . ASP A 1 97 ? 4.881 -1.470 5.626 1.00 88.06 97 ASP A C 1
ATOM 762 O O . ASP A 1 97 ? 5.161 -1.533 4.431 1.00 88.06 97 ASP A O 1
ATOM 766 N N . HIS A 1 98 ? 5.346 -2.347 6.521 1.00 91.88 98 HIS A N 1
ATOM 767 C CA . HIS A 1 98 ? 6.226 -3.469 6.194 1.00 91.88 98 HIS A CA 1
ATOM 768 C C . HIS A 1 98 ? 5.655 -4.371 5.088 1.00 91.88 98 HIS A C 1
ATOM 770 O O . HIS A 1 98 ? 4.441 -4.534 4.940 1.00 91.88 98 HIS A O 1
ATOM 776 N N . LEU A 1 99 ? 6.534 -5.095 4.392 1.00 94.12 99 LEU A N 1
ATOM 777 C CA . LEU A 1 99 ? 6.163 -6.051 3.343 1.00 94.12 99 LEU A CA 1
ATOM 778 C C . LEU A 1 99 ? 5.192 -7.161 3.800 1.00 94.12 99 LEU A C 1
ATOM 780 O O . LEU A 1 99 ? 4.506 -7.763 2.975 1.00 94.12 99 LEU A O 1
ATOM 784 N N . GLN A 1 100 ? 5.074 -7.446 5.100 1.00 93.94 100 GLN A N 1
ATOM 785 C CA . GLN A 1 100 ? 4.076 -8.400 5.606 1.00 93.94 100 GLN A CA 1
ATOM 786 C C . GLN A 1 100 ? 2.643 -7.840 5.597 1.00 93.94 100 GLN A C 1
ATOM 788 O O . GLN A 1 100 ? 1.690 -8.622 5.552 1.00 93.94 100 GLN A O 1
ATOM 793 N N . ASN A 1 101 ? 2.497 -6.512 5.586 1.00 94.44 101 ASN A N 1
ATOM 794 C CA . ASN A 1 101 ? 1.214 -5.804 5.558 1.00 94.44 101 ASN A CA 1
ATOM 795 C C . ASN A 1 101 ? 0.707 -5.564 4.125 1.00 94.44 101 ASN A C 1
ATOM 797 O O . ASN A 1 101 ? -0.397 -5.059 3.914 1.00 94.44 101 ASN A O 1
ATOM 801 N N . HIS A 1 102 ? 1.476 -6.012 3.130 1.00 96.12 102 HIS A N 1
ATOM 802 C CA . HIS A 1 102 ? 1.057 -6.109 1.737 1.00 96.12 102 HIS A CA 1
ATOM 803 C C . HIS A 1 102 ? 0.811 -7.575 1.396 1.00 96.12 102 HIS A C 1
ATOM 805 O O . HIS A 1 102 ? 1.699 -8.415 1.506 1.00 96.12 102 HIS A O 1
ATOM 811 N N . GLY A 1 103 ? -0.419 -7.894 1.012 1.00 97.19 103 GLY A N 1
ATOM 812 C CA . GLY A 1 103 ? -0.852 -9.262 0.753 1.00 97.19 103 GLY A CA 1
ATOM 813 C C . GLY A 1 103 ? -1.215 -9.498 -0.703 1.00 97.19 103 GLY A C 1
ATOM 814 O O . GLY A 1 103 ? -1.633 -8.575 -1.397 1.00 97.19 103 GLY A O 1
ATOM 815 N N . PHE A 1 104 ? -1.139 -10.750 -1.138 1.00 98.12 104 PHE A N 1
ATOM 816 C CA . PHE A 1 104 ? -1.528 -11.199 -2.468 1.00 98.12 104 PHE A CA 1
ATOM 817 C C . PHE A 1 104 ? -2.447 -12.413 -2.373 1.00 98.12 104 PHE A C 1
ATOM 819 O O . PHE A 1 104 ? -2.213 -13.318 -1.573 1.00 98.12 104 PHE A O 1
ATOM 826 N N . LEU A 1 105 ? -3.486 -12.431 -3.204 1.00 98.00 105 LEU A N 1
ATOM 827 C CA . LEU A 1 105 ? -4.411 -13.552 -3.349 1.00 98.00 105 LEU A CA 1
ATOM 828 C C . LEU A 1 105 ? -4.185 -14.245 -4.685 1.00 98.00 105 LEU A C 1
ATOM 830 O O . LEU A 1 105 ? -4.080 -13.582 -5.720 1.00 98.00 105 LEU A O 1
ATOM 834 N N . HIS A 1 106 ? -4.134 -15.572 -4.657 1.00 97.31 106 HIS A N 1
ATOM 835 C CA . HIS A 1 106 ? -4.045 -16.375 -5.869 1.00 97.31 106 HIS A CA 1
ATOM 836 C C . HIS A 1 106 ? -5.335 -16.254 -6.680 1.00 97.31 106 HIS A C 1
ATOM 838 O O . HIS A 1 106 ? -6.430 -16.138 -6.122 1.00 97.31 106 HIS A O 1
ATOM 844 N N . VAL A 1 107 ? -5.194 -16.237 -8.004 1.00 95.12 107 VAL A N 1
ATOM 845 C CA . VAL A 1 107 ? -6.319 -16.148 -8.939 1.00 95.12 107 VAL A CA 1
ATOM 846 C C . VAL A 1 107 ? -6.425 -17.421 -9.763 1.00 95.12 107 VAL A C 1
ATOM 848 O O . VAL A 1 107 ? -7.354 -18.199 -9.581 1.00 95.12 107 VAL A O 1
ATOM 851 N N . ASP A 1 108 ? -5.488 -17.615 -10.688 1.00 93.50 108 ASP A N 1
ATOM 852 C CA . ASP A 1 108 ? -5.424 -18.753 -11.599 1.00 93.50 108 ASP A CA 1
ATOM 853 C C . ASP A 1 108 ? -4.014 -18.854 -12.193 1.00 93.50 108 ASP A C 1
ATOM 855 O O . ASP A 1 108 ? -3.294 -17.859 -12.248 1.00 93.50 108 ASP A O 1
ATOM 859 N N . ASN A 1 109 ? -3.615 -20.043 -12.656 1.00 92.69 109 ASN A N 1
ATOM 860 C CA . ASN A 1 109 ? -2.388 -20.250 -13.445 1.00 92.69 109 ASN A CA 1
ATOM 861 C C . ASN A 1 109 ? -1.112 -19.638 -12.831 1.00 92.69 109 ASN A C 1
ATOM 863 O O . ASN A 1 109 ? -0.261 -19.117 -13.542 1.00 92.69 109 ASN A O 1
ATOM 867 N N . GLY A 1 110 ? -1.007 -19.654 -11.499 1.00 91.31 110 GLY A N 1
ATOM 868 C CA . GLY A 1 110 ? 0.127 -19.075 -10.769 1.00 91.31 110 GLY A CA 1
ATOM 869 C C . GLY A 1 110 ? 0.133 -17.543 -10.682 1.00 91.31 110 GLY A C 1
ATOM 870 O O . GLY A 1 110 ? 1.058 -16.989 -10.096 1.00 91.31 110 GLY A O 1
ATOM 871 N N . HIS A 1 111 ? -0.888 -16.866 -11.211 1.00 96.06 111 HIS A N 1
ATOM 872 C CA . HIS A 1 111 ? -1.045 -15.423 -11.096 1.00 96.06 111 HIS A CA 1
ATOM 873 C C . HIS A 1 111 ? -1.710 -15.020 -9.784 1.00 96.06 111 HIS A C 1
ATOM 875 O O . HIS A 1 111 ? -2.615 -15.687 -9.267 1.00 96.06 111 HIS A O 1
ATOM 881 N N . TRP A 1 112 ? -1.305 -13.850 -9.312 1.00 97.75 112 TRP A N 1
ATOM 882 C CA . TRP A 1 112 ? -1.751 -13.254 -8.065 1.00 97.75 112 TRP A CA 1
ATOM 883 C C . TRP A 1 112 ? -2.413 -11.899 -8.312 1.00 97.75 112 TRP A C 1
ATOM 885 O O . TRP A 1 112 ? -2.262 -11.297 -9.374 1.00 97.75 112 TRP A O 1
ATOM 895 N N . ARG A 1 113 ? -3.165 -11.408 -7.332 1.00 97.44 113 ARG A N 1
ATOM 896 C CA . ARG A 1 113 ? -3.654 -10.025 -7.285 1.00 97.44 113 ARG A CA 1
ATOM 897 C C . ARG A 1 113 ? -3.390 -9.427 -5.924 1.00 97.44 113 ARG A C 1
ATOM 899 O O . ARG A 1 113 ? -3.431 -10.147 -4.924 1.00 97.44 113 ARG A O 1
ATOM 906 N N . LEU A 1 114 ? -3.179 -8.118 -5.882 1.00 97.81 114 LEU A N 1
ATOM 907 C CA . LEU A 1 114 ? -3.011 -7.405 -4.622 1.00 97.81 114 LEU A CA 1
ATOM 908 C C . LEU A 1 114 ? -4.274 -7.579 -3.752 1.00 97.81 114 LEU A C 1
ATOM 910 O O . LEU A 1 114 ? -5.388 -7.238 -4.153 1.00 97.81 114 LEU A O 1
ATOM 914 N N . ALA A 1 115 ? -4.108 -8.142 -2.556 1.00 97.88 115 ALA A N 1
ATOM 915 C CA . ALA A 1 115 ? -5.190 -8.383 -1.607 1.00 97.88 115 ALA A CA 1
ATOM 916 C C . ALA A 1 115 ? -5.767 -7.054 -1.093 1.00 97.88 115 ALA A C 1
ATOM 918 O O . ALA A 1 115 ? -5.047 -6.049 -1.094 1.00 97.88 115 ALA A O 1
ATOM 919 N N . PRO A 1 116 ? -7.027 -7.004 -0.617 1.00 97.81 116 PRO A N 1
ATOM 920 C CA . PRO A 1 116 ? -7.564 -5.817 0.049 1.00 97.81 116 PRO A CA 1
ATOM 921 C C . PRO A 1 116 ? -6.635 -5.335 1.165 1.00 97.81 116 PRO A C 1
ATOM 923 O O . PRO A 1 116 ? -6.066 -6.151 1.879 1.00 97.81 116 PRO A O 1
ATOM 926 N N . ALA A 1 117 ? -6.472 -4.024 1.318 1.00 97.06 117 ALA A N 1
ATOM 927 C CA . ALA A 1 117 ? -5.606 -3.451 2.336 1.00 97.06 117 ALA A CA 1
ATOM 928 C C . ALA A 1 117 ? -6.121 -3.769 3.750 1.00 97.06 117 ALA A C 1
ATOM 930 O O . ALA A 1 117 ? -7.324 -3.715 4.024 1.00 97.06 117 ALA A O 1
ATOM 931 N N . PHE A 1 118 ? -5.203 -4.092 4.651 1.00 94.50 118 PHE A N 1
ATOM 932 C CA . PHE A 1 118 ? -5.466 -4.446 6.042 1.00 94.50 118 PHE A CA 1
ATOM 933 C C . PHE A 1 118 ? -4.342 -3.889 6.920 1.00 94.50 118 PHE A C 1
ATOM 935 O O . PHE A 1 118 ? -3.389 -3.324 6.398 1.00 94.50 118 PHE A O 1
ATOM 942 N N . ASP A 1 119 ? -4.500 -3.990 8.241 1.00 92.00 119 ASP A N 1
ATOM 943 C CA . ASP A 1 119 ? -3.516 -3.502 9.222 1.00 92.00 119 ASP A CA 1
ATOM 944 C C . ASP A 1 119 ? -3.049 -2.052 8.981 1.00 92.00 119 ASP A C 1
ATOM 946 O O . ASP A 1 119 ? -1.876 -1.702 9.020 1.00 92.00 119 ASP A O 1
ATOM 950 N N . ILE A 1 120 ? -4.013 -1.179 8.678 1.00 91.50 120 ILE A N 1
ATOM 951 C CA . ILE A 1 120 ? -3.765 0.247 8.485 1.00 91.50 120 ILE A CA 1
ATOM 952 C C . ILE A 1 120 ? -4.013 0.968 9.806 1.00 91.50 120 ILE A C 1
ATOM 954 O O . ILE A 1 120 ? -5.168 1.096 10.243 1.00 91.50 120 ILE A O 1
ATOM 958 N N . ASN A 1 121 ? -2.949 1.518 10.388 1.00 88.62 121 ASN A N 1
ATOM 959 C CA . ASN A 1 121 ? -3.015 2.257 11.639 1.00 88.62 121 ASN A CA 1
ATOM 960 C C . ASN A 1 121 ? -2.238 3.580 11.544 1.00 88.62 121 ASN A C 1
ATOM 962 O O . ASN A 1 121 ? -1.051 3.573 11.245 1.00 88.62 121 ASN A O 1
ATOM 966 N N . PRO A 1 122 ? -2.874 4.737 11.777 1.00 88.31 122 PRO A N 1
ATOM 967 C CA . PRO A 1 122 ? -2.155 5.999 11.769 1.00 88.31 122 PRO A CA 1
ATOM 968 C C . PRO A 1 122 ? -1.390 6.236 13.082 1.00 88.31 122 PRO A C 1
ATOM 970 O O . PRO A 1 122 ? -1.940 6.042 14.169 1.00 88.31 122 PRO A O 1
ATOM 973 N N . PHE A 1 123 ? -0.167 6.759 12.984 1.00 84.94 123 PHE A N 1
ATOM 974 C CA . PHE A 1 123 ? 0.718 7.095 14.104 1.00 84.94 123 PHE A CA 1
ATOM 975 C C . PHE A 1 123 ? 1.024 8.604 14.106 1.00 84.94 123 PHE A C 1
ATOM 977 O O . PHE A 1 123 ? 2.073 9.025 13.631 1.00 84.94 123 PHE A O 1
ATOM 984 N N . PRO A 1 124 ? 0.118 9.454 14.626 1.00 77.94 124 PRO A N 1
ATOM 985 C CA . PRO A 1 124 ? 0.244 10.913 14.513 1.00 77.94 124 PRO A CA 1
ATOM 986 C C . PRO A 1 124 ? 1.448 11.481 15.269 1.00 77.94 124 PRO A C 1
ATOM 988 O O . PRO A 1 124 ? 1.905 12.570 14.943 1.00 77.94 124 PRO A O 1
ATOM 991 N N . ASP A 1 125 ? 1.920 10.753 16.280 1.00 81.19 125 ASP A N 1
ATOM 992 C CA . ASP A 1 125 ? 3.001 11.168 17.171 1.00 81.19 125 ASP A CA 1
ATOM 993 C C . ASP A 1 125 ? 4.378 10.679 16.688 1.00 81.19 125 ASP A C 1
ATOM 995 O O . ASP A 1 125 ? 5.372 10.853 17.389 1.00 81.19 125 ASP A O 1
ATOM 999 N N . ARG A 1 126 ? 4.444 10.028 15.519 1.00 82.56 126 ARG A N 1
ATOM 1000 C CA . ARG A 1 126 ? 5.693 9.573 14.901 1.00 82.56 126 ARG A CA 1
ATOM 1001 C C . ARG A 1 126 ? 6.072 10.456 13.722 1.00 82.56 126 ARG A C 1
ATOM 1003 O O . ARG A 1 126 ? 5.215 11.069 13.082 1.00 82.56 126 ARG A O 1
ATOM 1010 N N . GLU A 1 127 ? 7.366 10.480 13.430 1.00 84.25 127 GLU A N 1
ATOM 1011 C CA . GLU A 1 127 ? 7.868 11.038 12.182 1.00 84.25 127 GLU A CA 1
ATOM 1012 C C . GLU A 1 127 ? 7.299 10.255 11.003 1.00 84.25 127 GLU A C 1
ATOM 1014 O O . GLU A 1 127 ? 7.045 9.054 11.089 1.00 84.25 127 GLU A O 1
ATOM 1019 N N . ARG A 1 128 ? 7.025 10.966 9.914 1.00 83.94 128 ARG A N 1
ATOM 1020 C CA . ARG A 1 128 ? 6.485 10.375 8.700 1.00 83.94 128 ARG A CA 1
ATOM 1021 C C . ARG A 1 128 ? 7.637 9.727 7.953 1.00 83.94 128 ARG A C 1
ATOM 1023 O O . ARG A 1 128 ? 8.296 10.385 7.166 1.00 83.94 128 ARG A O 1
ATOM 1030 N N . GLU A 1 129 ? 7.848 8.458 8.228 1.00 90.19 129 GLU A N 1
ATOM 1031 C CA . GLU A 1 129 ? 8.883 7.657 7.598 1.00 90.19 129 GLU A CA 1
ATOM 1032 C C . GLU A 1 129 ? 8.310 6.260 7.361 1.00 90.19 129 GLU A C 1
ATOM 1034 O O . GLU A 1 129 ? 7.804 5.628 8.296 1.00 90.19 129 GLU A O 1
ATOM 1039 N N . SER A 1 130 ? 8.303 5.805 6.109 1.00 92.12 130 SER A N 1
ATOM 1040 C CA . SER A 1 130 ? 7.896 4.434 5.801 1.00 92.12 130 SER A CA 1
ATOM 1041 C C . SER A 1 130 ? 8.925 3.426 6.311 1.00 92.12 130 SER A C 1
ATOM 1043 O O . SER A 1 130 ? 10.107 3.719 6.451 1.00 92.12 130 SER A O 1
ATOM 1045 N N . LYS A 1 131 ? 8.485 2.201 6.581 1.00 92.00 131 LYS A N 1
ATOM 1046 C CA . LYS A 1 131 ? 9.378 1.082 6.901 1.00 92.00 131 LYS A CA 1
ATOM 1047 C C . LYS A 1 131 ? 9.973 0.454 5.657 1.00 92.00 131 LYS A C 1
ATOM 1049 O O . LYS A 1 131 ? 11.108 0.003 5.688 1.00 92.00 131 LYS A O 1
ATOM 1054 N N . THR A 1 132 ? 9.213 0.429 4.571 1.00 93.88 132 THR A N 1
ATOM 1055 C CA . THR A 1 132 ? 9.688 -0.027 3.264 1.00 93.88 132 THR A CA 1
ATOM 1056 C C . THR A 1 132 ? 10.188 1.177 2.475 1.00 93.88 132 THR A C 1
ATOM 1058 O O . THR A 1 132 ? 9.497 2.198 2.401 1.00 93.88 132 THR A O 1
ATOM 1061 N N . TRP A 1 133 ? 11.391 1.078 1.910 1.00 95.44 133 TRP A N 1
ATOM 1062 C CA . TRP A 1 133 ? 11.993 2.160 1.128 1.00 95.44 133 TRP A CA 1
ATOM 1063 C C . TRP A 1 133 ? 11.230 2.374 -0.176 1.00 95.44 133 TRP A C 1
ATOM 1065 O O . TRP A 1 133 ? 10.521 1.482 -0.655 1.00 95.44 133 TRP A O 1
ATOM 1075 N N . LEU A 1 134 ? 11.358 3.556 -0.777 1.00 94.38 134 LEU A N 1
ATOM 1076 C CA . LEU A 1 134 ? 10.723 3.787 -2.074 1.00 94.38 134 LEU A CA 1
ATOM 1077 C C . LEU A 1 134 ? 11.389 2.971 -3.180 1.00 94.38 134 LEU A C 1
ATOM 1079 O O . LEU A 1 134 ? 10.683 2.333 -3.962 1.00 94.38 134 LEU A O 1
ATOM 1083 N N . SER A 1 135 ? 12.720 2.987 -3.208 1.00 93.25 135 SER A N 1
ATOM 1084 C CA . SER A 1 135 ? 13.548 2.186 -4.104 1.00 93.25 135 SER A CA 1
ATOM 1085 C C . SER A 1 135 ? 14.855 1.769 -3.450 1.00 93.25 135 SER A C 1
ATOM 1087 O O . SER A 1 135 ? 15.127 2.147 -2.317 1.00 93.25 135 SER A O 1
ATOM 1089 N N . GLU A 1 136 ? 15.650 0.982 -4.161 1.00 90.19 136 GLU A N 1
ATOM 1090 C CA . GLU A 1 136 ? 16.991 0.564 -3.758 1.00 90.19 136 GLU A CA 1
ATOM 1091 C C . GLU A 1 136 ? 17.989 1.734 -3.713 1.00 90.19 136 GLU A C 1
ATOM 1093 O O . GLU A 1 136 ? 19.024 1.636 -3.057 1.00 90.19 136 GLU A O 1
ATOM 1098 N N . GLU A 1 137 ? 17.692 2.827 -4.425 1.00 87.38 137 GLU A N 1
ATOM 1099 C CA . GLU A 1 137 ? 18.519 4.041 -4.493 1.00 87.38 137 GLU A CA 1
ATOM 1100 C C . GLU A 1 137 ? 17.958 5.197 -3.652 1.00 87.38 137 GLU A C 1
ATOM 1102 O O . GLU A 1 137 ? 18.637 6.206 -3.464 1.00 87.38 137 GLU A O 1
ATOM 1107 N N . ASP A 1 138 ? 16.715 5.074 -3.184 1.00 88.69 138 ASP A N 1
ATOM 1108 C CA . ASP A 1 138 ? 16.044 6.074 -2.362 1.00 88.69 138 ASP A CA 1
ATOM 1109 C C . ASP A 1 138 ? 15.965 5.598 -0.897 1.00 88.69 138 ASP A C 1
ATOM 1111 O O . ASP A 1 138 ? 16.034 4.413 -0.586 1.00 88.69 138 ASP A O 1
ATOM 1115 N N . ASP A 1 139 ? 15.741 6.544 0.006 1.00 87.62 139 ASP A N 1
ATOM 1116 C CA . ASP A 1 139 ? 15.518 6.301 1.431 1.00 87.62 139 ASP A CA 1
ATOM 1117 C C . ASP A 1 139 ? 14.060 5.869 1.733 1.00 87.62 139 ASP A C 1
ATOM 1119 O O . ASP A 1 139 ? 13.211 5.746 0.831 1.00 87.62 139 ASP A O 1
ATOM 1123 N N . PRO A 1 140 ? 13.706 5.662 3.016 1.00 93.44 140 PRO A N 1
ATOM 1124 C CA . PRO A 1 140 ? 12.322 5.712 3.457 1.00 93.44 140 PRO A CA 1
ATOM 1125 C C . PRO A 1 140 ? 11.542 6.926 2.936 1.00 93.44 140 PRO A C 1
ATOM 1127 O O . PRO A 1 140 ? 12.044 8.042 2.810 1.00 93.44 140 PRO A O 1
ATOM 1130 N N . ILE A 1 141 ? 10.255 6.722 2.671 1.00 94.44 141 ILE A N 1
ATOM 1131 C CA . ILE A 1 141 ? 9.367 7.751 2.140 1.00 94.44 141 ILE A CA 1
ATOM 1132 C C . ILE A 1 141 ? 8.984 8.711 3.259 1.00 94.44 141 ILE A C 1
ATOM 1134 O O . ILE A 1 141 ? 8.286 8.337 4.206 1.00 94.44 141 ILE A O 1
ATOM 1138 N N . THR A 1 142 ? 9.369 9.972 3.092 1.00 92.19 142 THR A N 1
ATOM 1139 C CA . THR A 1 142 ? 9.114 11.029 4.079 1.00 92.19 142 THR A CA 1
ATOM 1140 C C . THR A 1 142 ? 8.174 12.123 3.577 1.00 92.19 142 THR A C 1
ATOM 1142 O O . THR A 1 142 ? 7.439 12.732 4.364 1.00 92.19 142 THR A O 1
ATOM 1145 N N . ASP A 1 143 ? 8.086 12.324 2.261 1.00 90.25 143 ASP A N 1
ATOM 1146 C CA . ASP A 1 143 ? 7.238 13.354 1.670 1.00 90.25 143 ASP A CA 1
ATOM 1147 C C . ASP A 1 143 ? 6.596 12.965 0.325 1.00 90.25 143 ASP A C 1
ATOM 1149 O O . ASP A 1 143 ? 6.882 11.941 -0.296 1.00 90.25 143 ASP A O 1
ATOM 1153 N N . ILE A 1 144 ? 5.635 13.793 -0.096 1.00 92.31 144 ILE A N 1
ATOM 1154 C CA . ILE A 1 144 ? 4.803 13.558 -1.284 1.00 92.31 144 ILE A CA 1
ATOM 1155 C C . ILE A 1 144 ? 5.609 13.762 -2.572 1.00 92.31 144 ILE A C 1
ATOM 1157 O O . ILE A 1 144 ? 5.338 13.098 -3.572 1.00 92.31 144 ILE A O 1
ATOM 1161 N N . HIS A 1 145 ? 6.577 14.676 -2.580 1.00 89.31 145 HIS A N 1
ATOM 1162 C CA . HIS A 1 145 ? 7.363 15.006 -3.766 1.00 89.31 145 HIS A CA 1
ATOM 1163 C C . HIS A 1 145 ? 8.242 13.835 -4.184 1.00 89.31 145 HIS A C 1
ATOM 1165 O O . HIS A 1 145 ? 8.302 13.533 -5.376 1.00 89.31 145 HIS A O 1
ATOM 1171 N N . MET A 1 146 ? 8.815 13.126 -3.214 1.00 92.00 146 MET A N 1
ATOM 1172 C CA . MET A 1 146 ? 9.545 11.884 -3.446 1.00 92.00 146 MET A CA 1
ATOM 1173 C C . MET A 1 146 ? 8.671 10.841 -4.174 1.00 92.00 146 MET A C 1
ATOM 1175 O O . MET A 1 146 ? 9.058 10.320 -5.221 1.00 92.00 146 MET A O 1
ATOM 1179 N N . LEU A 1 147 ? 7.428 10.618 -3.717 1.00 93.44 147 LEU A N 1
ATOM 1180 C CA . LEU A 1 147 ? 6.480 9.710 -4.388 1.00 93.44 147 LEU A CA 1
ATOM 1181 C C . LEU A 1 147 ? 6.077 10.172 -5.789 1.00 93.44 147 LEU A C 1
ATOM 1183 O O . LEU A 1 147 ? 5.926 9.347 -6.694 1.00 93.44 147 LEU A O 1
ATOM 1187 N N . MET A 1 148 ? 5.872 11.477 -5.972 1.00 94.88 148 MET A N 1
ATOM 1188 C CA . MET A 1 148 ? 5.515 12.050 -7.270 1.00 94.88 148 MET A CA 1
ATOM 1189 C C . MET A 1 148 ? 6.662 11.907 -8.277 1.00 94.88 148 MET A C 1
ATOM 1191 O O . MET A 1 148 ? 6.411 11.557 -9.430 1.00 94.88 148 MET A O 1
ATOM 1195 N N . ALA A 1 149 ? 7.912 12.099 -7.841 1.00 91.81 149 ALA A N 1
ATOM 1196 C CA . ALA A 1 149 ? 9.102 11.953 -8.679 1.00 91.81 149 ALA A CA 1
ATOM 1197 C C . ALA A 1 149 ? 9.323 10.511 -9.169 1.00 91.81 149 ALA A C 1
ATOM 1199 O O . ALA A 1 149 ? 9.947 10.305 -10.213 1.00 91.81 149 ALA A O 1
ATOM 1200 N N . ARG A 1 150 ? 8.794 9.515 -8.443 1.00 92.94 150 ARG A N 1
ATOM 1201 C CA . ARG A 1 150 ? 8.890 8.084 -8.779 1.00 92.94 150 ARG A CA 1
ATOM 1202 C C . ARG A 1 150 ? 7.598 7.465 -9.309 1.00 92.94 150 ARG A C 1
ATOM 1204 O O . ARG A 1 150 ? 7.561 6.267 -9.571 1.00 92.94 150 ARG A O 1
ATOM 1211 N N . ALA A 1 151 ? 6.542 8.249 -9.537 1.00 95.94 151 ALA A N 1
ATOM 1212 C CA . ALA A 1 151 ? 5.240 7.722 -9.959 1.00 95.94 151 ALA A CA 1
ATOM 1213 C C . ALA A 1 151 ? 5.302 6.875 -11.252 1.00 95.94 151 ALA A C 1
ATOM 1215 O O . ALA A 1 151 ? 4.563 5.899 -11.394 1.00 95.94 151 ALA A O 1
ATOM 1216 N N . ALA A 1 152 ? 6.232 7.187 -12.161 1.00 95.62 152 ALA A N 1
ATOM 1217 C CA . ALA A 1 152 ? 6.444 6.434 -13.398 1.00 95.62 152 ALA A CA 1
ATOM 1218 C C . ALA A 1 152 ? 6.864 4.970 -13.171 1.00 95.62 152 ALA A C 1
ATOM 1220 O O . ALA A 1 152 ? 6.491 4.102 -13.966 1.00 95.62 152 ALA A O 1
ATOM 1221 N N . TRP A 1 153 ? 7.585 4.670 -12.084 1.00 95.06 153 TRP A N 1
ATOM 1222 C CA . TRP A 1 153 ? 7.913 3.292 -11.701 1.00 95.06 153 TRP A CA 1
ATOM 1223 C C . TRP A 1 153 ? 6.655 2.501 -11.342 1.00 95.06 153 TRP A C 1
ATOM 1225 O O . TRP A 1 153 ? 6.554 1.318 -11.641 1.00 95.06 153 TRP A O 1
ATOM 1235 N N . PHE A 1 154 ? 5.621 3.184 -10.852 1.00 97.50 154 PHE A N 1
ATOM 1236 C CA . PHE A 1 154 ? 4.332 2.592 -10.516 1.00 97.50 154 PHE A CA 1
ATOM 1237 C C . PHE A 1 154 ? 3.322 2.630 -11.672 1.00 97.50 154 PHE A C 1
ATOM 1239 O O . PHE A 1 154 ? 2.108 2.611 -11.463 1.00 97.50 154 PHE A O 1
ATOM 1246 N N . SER A 1 155 ? 3.807 2.674 -12.916 1.00 97.00 155 SER A N 1
ATOM 1247 C CA . SER A 1 155 ? 2.964 2.712 -14.118 1.00 97.00 155 SER A CA 1
ATOM 1248 C C . SER A 1 155 ? 1.968 3.885 -14.141 1.00 97.00 155 SER A C 1
ATOM 1250 O O . SER A 1 155 ? 0.881 3.758 -14.711 1.00 97.00 155 SER A O 1
ATOM 1252 N N . LEU A 1 156 ? 2.323 5.019 -13.528 1.00 97.69 156 LEU A N 1
ATOM 1253 C CA . LEU A 1 156 ? 1.537 6.254 -13.542 1.00 97.69 156 LEU A CA 1
ATOM 1254 C C . LEU A 1 156 ? 2.268 7.337 -14.329 1.00 97.69 156 LEU A C 1
ATOM 1256 O O . LEU A 1 156 ? 3.444 7.608 -14.095 1.00 97.69 156 LEU A O 1
ATOM 1260 N N . ASN A 1 157 ? 1.553 8.012 -15.224 1.00 95.88 157 ASN A N 1
ATOM 1261 C CA . ASN A 1 157 ? 2.006 9.311 -15.708 1.00 95.88 157 ASN A CA 1
ATOM 1262 C C . ASN A 1 157 ? 1.700 10.411 -14.673 1.00 95.88 157 ASN A C 1
ATOM 1264 O O . ASN A 1 157 ? 0.950 10.206 -13.714 1.00 95.88 157 ASN A O 1
ATOM 1268 N N . GLU A 1 158 ? 2.261 11.602 -14.882 1.00 93.31 158 GLU A N 1
ATOM 1269 C CA . GLU A 1 158 ? 2.115 12.723 -13.950 1.00 93.31 158 GLU A CA 1
ATOM 1270 C C . GLU A 1 158 ? 0.647 13.115 -13.709 1.00 93.31 158 GLU A C 1
ATOM 1272 O O . GLU A 1 158 ? 0.245 13.362 -12.571 1.00 93.31 158 GLU A O 1
ATOM 1277 N N . GLN A 1 159 ? -0.176 13.133 -14.761 1.00 96.06 159 GLN A N 1
ATOM 1278 C CA . GLN A 1 159 ? -1.594 13.475 -14.652 1.00 96.06 159 GLN A CA 1
ATOM 1279 C C . GLN A 1 159 ? -2.347 12.460 -13.782 1.00 96.06 159 GLN A C 1
ATOM 1281 O O . GLN A 1 159 ? -3.118 12.856 -12.907 1.00 96.06 159 GLN A O 1
ATOM 1286 N N . GLN A 1 160 ? -2.099 11.164 -13.983 1.00 97.88 160 GLN A N 1
ATOM 1287 C CA . GLN A 1 160 ? -2.698 10.092 -13.187 1.00 97.88 160 GLN A CA 1
ATOM 1288 C C . GLN A 1 160 ? -2.249 10.172 -11.723 1.00 97.88 160 GLN A C 1
ATOM 1290 O O . GLN A 1 160 ? -3.084 10.084 -10.825 1.00 97.88 160 GLN A O 1
ATOM 1295 N N . ALA A 1 161 ? -0.956 10.399 -11.471 1.00 97.88 161 ALA A N 1
ATOM 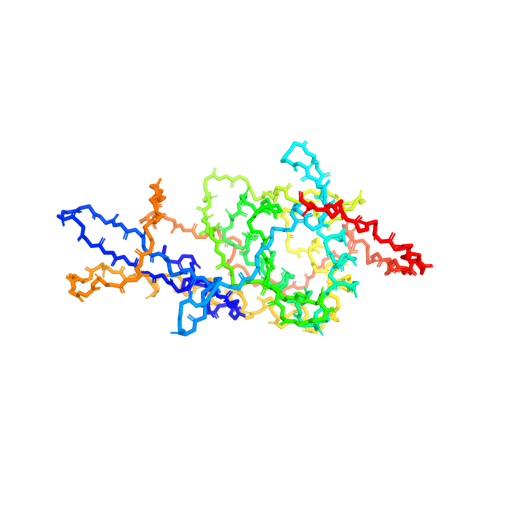1296 C CA . ALA A 1 161 ? -0.422 10.545 -10.118 1.00 97.88 161 ALA A CA 1
ATOM 1297 C C . ALA A 1 161 ? -1.055 11.740 -9.383 1.00 97.88 161 ALA A C 1
ATOM 1299 O O . ALA A 1 161 ? -1.529 11.596 -8.255 1.00 97.88 161 ALA A O 1
ATOM 1300 N N . ARG A 1 162 ? -1.161 12.901 -10.049 1.00 96.94 162 ARG A N 1
ATOM 1301 C CA . ARG A 1 162 ? -1.837 14.096 -9.509 1.00 96.94 162 ARG A CA 1
ATOM 1302 C C . ARG A 1 162 ? -3.322 13.846 -9.242 1.00 96.94 162 ARG A C 1
ATOM 1304 O O . ARG A 1 162 ? -3.839 14.294 -8.219 1.00 96.94 162 ARG A O 1
ATOM 1311 N N . GLN A 1 163 ? -4.005 13.126 -10.132 1.00 97.94 163 GLN A N 1
ATOM 1312 C CA . GLN A 1 163 ? -5.410 12.770 -9.940 1.00 97.94 163 GLN A CA 1
ATOM 1313 C C . GLN A 1 163 ? -5.590 11.895 -8.693 1.00 97.94 163 GLN A C 1
ATOM 1315 O O . GLN A 1 163 ? -6.395 12.230 -7.822 1.00 97.94 163 GLN A O 1
ATOM 1320 N N . ILE A 1 164 ? -4.818 10.810 -8.576 1.00 98.31 164 ILE A N 1
ATOM 1321 C CA . ILE A 1 164 ? -4.876 9.916 -7.412 1.00 98.31 164 ILE A CA 1
ATOM 1322 C C . ILE A 1 164 ? -4.532 10.693 -6.136 1.00 98.31 164 ILE A C 1
ATOM 1324 O O . ILE A 1 164 ? -5.223 10.542 -5.129 1.00 98.31 164 ILE A O 1
ATOM 1328 N N . LEU A 1 165 ? -3.532 11.576 -6.179 1.00 97.75 165 LEU A N 1
ATOM 1329 C CA . LEU A 1 165 ? -3.195 12.450 -5.058 1.00 97.75 165 LEU A CA 1
ATOM 1330 C C . LEU A 1 165 ? -4.379 13.300 -4.600 1.00 97.75 165 LEU A C 1
ATOM 1332 O O . LEU A 1 165 ? -4.686 13.329 -3.406 1.00 97.75 165 LEU A O 1
ATOM 1336 N N . GLY A 1 166 ? -5.081 13.933 -5.539 1.00 96.12 166 GLY A N 1
ATOM 1337 C CA . GLY A 1 166 ? -6.300 14.685 -5.254 1.00 96.12 166 GLY A CA 1
ATOM 1338 C C . GLY A 1 166 ? -7.382 13.825 -4.594 1.00 96.12 166 GLY A C 1
ATOM 1339 O O . GLY A 1 166 ? -7.945 14.229 -3.575 1.00 96.12 166 GLY A O 1
ATOM 1340 N N . GLU A 1 167 ? -7.643 12.629 -5.124 1.00 97.81 167 GLU A N 1
ATOM 1341 C CA . GLU A 1 167 ? -8.645 11.693 -4.591 1.00 97.81 167 GLU A CA 1
ATOM 1342 C C . GLU A 1 167 ? -8.321 11.244 -3.156 1.00 97.81 167 GLU A C 1
ATOM 1344 O O . GLU A 1 167 ? -9.171 11.336 -2.262 1.00 97.81 167 GLU A O 1
ATOM 1349 N N . VAL A 1 168 ? -7.082 10.803 -2.915 1.00 97.00 168 VAL A N 1
ATOM 1350 C CA . VAL A 1 168 ? -6.635 10.319 -1.600 1.00 97.00 168 VAL A CA 1
ATOM 1351 C C . VAL A 1 168 ? -6.636 11.461 -0.583 1.00 97.00 168 VAL A C 1
ATOM 1353 O O . VAL A 1 168 ? -7.179 11.311 0.515 1.00 97.00 168 VAL A O 1
ATOM 1356 N N . HIS A 1 169 ? -6.106 12.629 -0.951 1.00 94.94 169 HIS A N 1
ATOM 1357 C CA . HIS A 1 169 ? -6.116 13.813 -0.096 1.00 94.94 169 HIS A CA 1
ATOM 1358 C C . HIS A 1 169 ? -7.548 14.223 0.275 1.00 94.94 169 HIS A C 1
ATOM 1360 O O . HIS A 1 169 ? -7.855 14.405 1.456 1.00 94.94 169 HIS A O 1
ATOM 1366 N N . GLN A 1 170 ? -8.460 14.293 -0.702 1.00 93.50 170 GLN A N 1
ATOM 1367 C CA . GLN A 1 170 ? -9.867 14.609 -0.447 1.00 93.50 170 GLN A CA 1
ATOM 1368 C C . GLN A 1 170 ? -10.510 13.625 0.526 1.00 93.50 170 GLN A C 1
ATOM 1370 O O . GLN A 1 170 ? -11.226 14.068 1.425 1.00 93.50 170 GLN A O 1
ATOM 1375 N N . ALA A 1 171 ? -10.240 12.323 0.395 1.00 93.38 171 ALA A N 1
ATOM 1376 C CA . ALA A 1 171 ? -10.741 11.305 1.313 1.00 93.38 171 ALA A CA 1
ATOM 1377 C C . ALA A 1 171 ? -10.205 11.497 2.742 1.00 93.38 171 ALA A C 1
ATOM 1379 O O . ALA A 1 171 ? -10.998 11.553 3.689 1.00 93.38 171 ALA A O 1
ATOM 1380 N N . VAL A 1 172 ? -8.889 11.684 2.900 1.00 92.00 172 VAL A N 1
ATOM 1381 C CA . VAL A 1 172 ? -8.238 11.921 4.203 1.00 92.00 172 VAL A CA 1
ATOM 1382 C C . VAL A 1 172 ? -8.812 13.161 4.889 1.00 92.00 172 VAL A C 1
ATOM 1384 O O . VAL A 1 172 ? -9.126 13.113 6.081 1.00 92.00 172 VAL A O 1
ATOM 1387 N N . ARG A 1 173 ? -9.083 14.241 4.143 1.00 91.25 173 ARG A N 1
ATOM 1388 C CA . ARG A 1 173 ? -9.700 15.462 4.691 1.00 91.25 173 ARG A CA 1
ATOM 1389 C C . ARG A 1 173 ? -11.076 15.229 5.321 1.00 91.25 173 ARG A C 1
ATOM 1391 O O . ARG A 1 173 ? -11.490 15.995 6.195 1.00 91.25 173 ARG A O 1
ATOM 1398 N N . GLN A 1 174 ? -11.792 14.174 4.929 1.00 86.44 174 GLN A N 1
ATOM 1399 C CA . GLN A 1 174 ? -13.128 13.871 5.453 1.00 86.44 174 GLN A CA 1
ATOM 1400 C C . GLN A 1 174 ? -13.113 13.095 6.776 1.00 86.44 174 GLN A C 1
ATOM 1402 O O . GLN A 1 174 ? -14.192 12.792 7.290 1.00 86.44 174 GLN A O 1
ATOM 1407 N N . TRP A 1 175 ? -11.946 12.791 7.358 1.00 85.69 175 TRP A N 1
ATOM 1408 C CA . TRP A 1 175 ? -11.835 11.913 8.532 1.00 85.69 175 TRP A CA 1
ATOM 1409 C C . TRP A 1 175 ? -12.753 12.297 9.699 1.00 85.69 175 TRP A C 1
ATOM 1411 O O . TRP A 1 175 ? -13.346 11.416 10.321 1.00 85.69 175 TRP A O 1
ATOM 1421 N N . LYS A 1 176 ? -12.949 13.601 9.961 1.00 82.38 176 LYS A N 1
ATOM 1422 C CA . LYS A 1 176 ? -13.846 14.079 11.030 1.00 82.38 176 LYS A CA 1
ATOM 1423 C C . LYS A 1 176 ? -15.291 13.633 10.812 1.00 82.38 176 LYS A C 1
ATOM 1425 O O . LYS A 1 176 ? -15.963 13.276 11.774 1.00 82.38 176 LYS A O 1
ATOM 1430 N N . ARG A 1 177 ? -15.757 13.623 9.557 1.00 82.00 177 ARG A N 1
ATOM 1431 C CA . ARG A 1 177 ? -17.117 13.191 9.187 1.00 82.00 177 ARG A CA 1
ATOM 1432 C C . ARG A 1 177 ? -17.299 11.683 9.337 1.00 82.00 177 ARG A C 1
ATOM 1434 O O . ARG A 1 177 ? -18.397 11.226 9.625 1.00 82.00 177 ARG A O 1
ATOM 1441 N N . LEU A 1 178 ? -16.225 10.913 9.167 1.00 75.81 178 LEU A N 1
ATOM 1442 C CA . LEU A 1 178 ? -16.249 9.449 9.240 1.00 75.81 178 LEU A CA 1
ATOM 1443 C C . LEU A 1 178 ? -16.080 8.902 10.664 1.00 75.81 178 LEU A C 1
ATOM 1445 O O . LEU A 1 178 ? -16.144 7.686 10.866 1.00 75.81 178 LEU A O 1
ATOM 1449 N N . ARG A 1 179 ? -15.888 9.774 11.663 1.00 70.31 179 ARG A N 1
ATOM 1450 C CA . ARG A 1 179 ? -15.803 9.392 13.075 1.00 70.31 179 ARG A CA 1
ATOM 1451 C C . ARG A 1 179 ? -17.182 8.962 13.592 1.00 70.31 179 ARG A C 1
ATOM 1453 O O . ARG A 1 179 ? -17.904 9.739 14.202 1.00 70.31 179 ARG A O 1
ATOM 1460 N N . SER A 1 180 ? -17.556 7.712 13.337 1.00 59.34 180 SER A N 1
ATOM 1461 C CA . SER A 1 180 ? -18.773 7.095 13.876 1.00 59.34 180 SER A CA 1
ATOM 1462 C C . SER A 1 180 ? -18.544 6.553 15.294 1.00 59.34 180 SER A C 1
ATOM 1464 O O . SER A 1 180 ? -17.594 5.797 15.500 1.00 59.34 180 SER A O 1
ATOM 1466 N N . VAL A 1 181 ? -19.441 6.880 16.232 1.00 50.72 181 VAL A N 1
ATOM 1467 C CA . VAL A 1 181 ? -19.571 6.230 17.554 1.00 50.72 181 VAL A CA 1
ATOM 1468 C C . VAL A 1 181 ? -20.222 4.844 17.364 1.00 50.72 181 VAL A C 1
ATOM 1470 O O . VAL A 1 181 ? -21.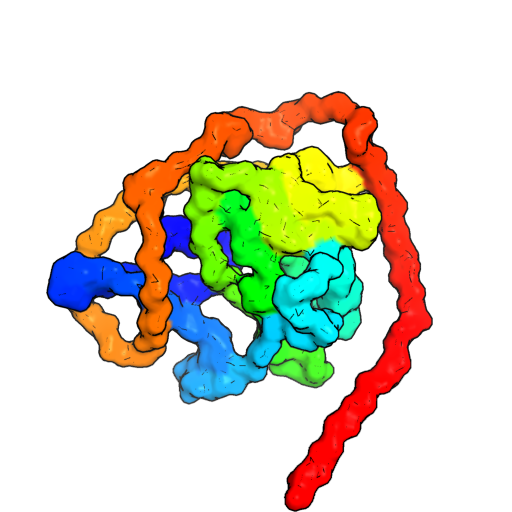139 4.745 16.541 1.00 50.72 181 VAL A O 1
ATOM 1473 N N . PRO A 1 182 ? -19.778 3.765 18.042 1.00 52.44 182 PRO A N 1
ATOM 1474 C CA . PRO A 1 182 ? -20.377 2.438 17.879 1.00 52.44 182 PRO A CA 1
ATOM 1475 C C . PRO A 1 182 ? -21.857 2.428 18.292 1.00 52.44 182 PRO A C 1
ATOM 1477 O O . PRO A 1 182 ? -22.205 2.937 19.353 1.00 52.44 182 PRO A O 1
ATOM 1480 N N . LYS A 1 183 ? -22.721 1.818 17.471 1.00 42.69 183 LYS A N 1
ATOM 1481 C CA . LYS A 1 183 ? -24.074 1.386 17.867 1.00 42.69 183 LYS A CA 1
ATOM 1482 C C . LYS A 1 183 ? -24.036 -0.126 18.124 1.00 42.69 183 LYS A C 1
ATOM 1484 O O . LYS A 1 183 ? -23.263 -0.823 17.468 1.00 42.69 183 LYS A O 1
ATOM 1489 N N . SER A 1 184 ? -24.799 -0.592 19.115 1.00 44.25 184 SER A N 1
ATOM 1490 C CA . SER A 1 184 ? -24.734 -1.956 19.666 1.00 44.25 184 SER A CA 1
ATOM 1491 C C . SER A 1 184 ? -24.920 -3.057 18.611 1.00 44.25 184 SER A C 1
ATOM 1493 O O . SER A 1 184 ? -25.539 -2.851 17.567 1.00 44.25 184 SER A O 1
ATOM 1495 N N . ALA A 1 185 ? -24.336 -4.231 18.872 1.00 45.31 185 ALA A N 1
ATOM 1496 C CA . ALA A 1 185 ? -24.200 -5.310 17.900 1.00 45.31 185 ALA A CA 1
ATOM 1497 C C . ALA A 1 185 ? -25.196 -6.457 18.137 1.00 45.31 185 ALA A C 1
ATOM 1499 O O . ALA A 1 185 ? -25.290 -6.988 19.239 1.00 45.31 185 ALA A O 1
ATOM 1500 N N . SER A 1 186 ? -25.857 -6.904 17.069 1.00 41.19 186 SER A N 1
ATOM 1501 C CA . SER A 1 186 ? -26.514 -8.215 16.962 1.00 41.19 186 SER A CA 1
ATOM 1502 C C . SER A 1 186 ? -26.090 -8.856 15.633 1.00 41.19 186 SER A C 1
ATOM 1504 O O . SER A 1 186 ? -26.167 -8.220 14.585 1.00 41.19 186 SER A O 1
ATOM 1506 N N . GLY A 1 187 ? -25.577 -10.093 15.681 1.00 40.19 187 GLY A N 1
ATOM 1507 C CA . GLY A 1 187 ? -25.166 -10.886 14.511 1.00 40.19 187 GLY A CA 1
ATOM 1508 C C . GLY A 1 187 ? -23.657 -11.164 14.438 1.00 40.19 187 GLY A C 1
ATOM 1509 O O . GLY A 1 187 ? -22.872 -10.340 13.959 1.00 40.19 187 GLY A O 1
ATOM 1510 N N . LEU A 1 188 ? -23.232 -12.343 14.900 1.00 45.47 188 LEU A N 1
ATOM 1511 C CA . LEU A 1 188 ? -21.852 -12.838 14.810 1.00 45.47 188 LEU A CA 1
ATOM 1512 C C . LEU A 1 188 ? -21.848 -14.325 14.435 1.00 45.47 188 LEU A C 1
ATOM 1514 O O . LEU A 1 188 ? -21.854 -15.181 15.307 1.00 45.47 188 LEU A O 1
ATOM 1518 N N . LEU A 1 189 ? -21.790 -14.626 13.137 1.00 38.84 189 LEU A N 1
ATOM 1519 C CA . LEU A 1 189 ? -21.319 -15.914 12.618 1.00 38.84 189 LEU A CA 1
ATOM 1520 C C . LEU A 1 189 ? -20.410 -15.613 11.405 1.00 38.84 189 LEU A C 1
ATOM 1522 O O . LEU A 1 189 ? -20.787 -14.816 10.546 1.00 38.84 189 LEU A O 1
ATOM 1526 N N . SER A 1 190 ? -19.197 -16.190 11.388 1.00 46.31 190 SER A N 1
ATOM 1527 C CA . SER A 1 190 ? -18.068 -16.045 10.421 1.00 46.31 190 SER A CA 1
ATOM 1528 C C . SER A 1 190 ? -17.007 -14.930 10.594 1.00 46.31 190 SER A C 1
ATOM 1530 O O . SER A 1 190 ? -16.198 -14.715 9.694 1.00 46.31 190 SER A O 1
ATOM 1532 N N . TRP A 1 191 ? -16.905 -14.249 11.740 1.00 44.28 191 TRP A N 1
ATOM 1533 C CA . TRP A 1 191 ? -15.930 -13.155 11.897 1.00 44.28 191 TRP A CA 1
ATOM 1534 C C . TRP A 1 191 ? -14.717 -13.510 12.775 1.00 44.28 191 TRP A C 1
ATOM 1536 O O . TRP A 1 191 ? -14.891 -13.949 13.909 1.00 44.28 191 TRP A O 1
ATOM 1546 N N . VAL A 1 192 ? -13.497 -13.266 12.277 1.00 44.50 192 VAL A N 1
ATOM 1547 C CA . VAL A 1 192 ? -12.245 -13.379 13.051 1.00 44.50 192 VAL A CA 1
ATOM 1548 C C . VAL A 1 192 ? -11.950 -12.044 13.742 1.00 44.50 192 VAL A C 1
ATOM 1550 O O . VAL A 1 192 ? -12.061 -10.973 13.144 1.00 44.50 192 VAL A O 1
ATOM 1553 N N . ILE A 1 193 ? -11.615 -12.108 15.029 1.00 38.12 193 ILE A N 1
ATOM 1554 C CA . ILE A 1 193 ? -11.346 -10.948 15.883 1.00 38.12 193 ILE A CA 1
ATOM 1555 C C . ILE A 1 193 ? -9.855 -10.609 15.802 1.00 38.12 193 ILE A C 1
ATOM 1557 O O . ILE A 1 193 ? -9.022 -11.467 16.082 1.00 38.12 193 ILE A O 1
ATOM 1561 N N . PHE A 1 194 ? -9.524 -9.362 15.459 1.00 35.25 194 PHE A N 1
ATOM 1562 C CA . PHE A 1 194 ? -8.163 -8.839 15.587 1.00 35.25 194 PHE A CA 1
ATOM 1563 C C . PHE A 1 194 ? -8.173 -7.701 16.610 1.00 35.25 194 PHE A C 1
ATOM 1565 O O . PHE A 1 194 ? -8.785 -6.653 16.398 1.00 35.25 194 PHE A O 1
ATOM 1572 N N . LEU A 1 195 ? -7.536 -7.929 17.758 1.00 33.09 195 LEU A N 1
ATOM 1573 C CA . LEU A 1 195 ? -7.426 -6.945 18.829 1.00 33.09 195 LEU A CA 1
ATOM 1574 C C . LEU A 1 195 ? -6.206 -6.062 18.570 1.00 33.09 195 LEU A C 1
ATOM 1576 O O . LEU A 1 195 ? -5.096 -6.407 18.954 1.00 33.09 195 LEU A O 1
ATOM 1580 N N . GLN A 1 196 ? -6.420 -4.901 17.958 1.00 39.91 196 GLN A N 1
ATOM 1581 C CA . GLN A 1 196 ? -5.427 -3.830 17.957 1.00 39.91 196 GLN A CA 1
ATOM 1582 C C . GLN A 1 196 ? -5.915 -2.732 18.905 1.00 39.91 196 GLN A C 1
ATOM 1584 O O . GLN A 1 196 ? -6.861 -1.995 18.616 1.00 39.91 196 GLN A O 1
ATOM 1589 N N . HIS A 1 197 ? -5.309 -2.682 20.091 1.00 33.62 197 HIS A N 1
ATOM 1590 C CA . HIS A 1 197 ? -5.506 -1.614 21.064 1.00 33.62 197 HIS A CA 1
ATOM 1591 C C . HIS A 1 197 ? -4.630 -0.427 20.650 1.00 33.62 197 HIS A C 1
ATOM 1593 O O . HIS A 1 197 ? -3.455 -0.366 20.995 1.00 33.62 197 HIS A O 1
ATOM 1599 N N . SER A 1 198 ? -5.183 0.533 19.908 1.00 40.44 198 SER A N 1
ATOM 1600 C CA . SER A 1 198 ? -4.534 1.840 19.766 1.00 40.44 198 SER A CA 1
ATOM 1601 C C . SER A 1 198 ? -5.527 2.970 19.508 1.00 40.44 198 SER A C 1
ATOM 1603 O O . SER A 1 198 ? -6.500 2.857 18.764 1.00 40.44 198 SER A O 1
ATOM 1605 N N . SER A 1 199 ? -5.248 4.073 20.197 1.00 42.66 199 SER A N 1
ATOM 1606 C CA . SER A 1 199 ? -5.981 5.331 20.341 1.00 42.66 199 SER A CA 1
ATOM 1607 C C . SER A 1 199 ? -6.383 6.009 19.011 1.00 42.66 199 SER A C 1
ATOM 1609 O O . SER A 1 199 ? -5.880 7.071 18.647 1.00 42.66 199 SER A O 1
ATOM 1611 N N . THR A 1 200 ? -7.382 5.481 18.298 1.00 49.16 200 THR A N 1
ATOM 1612 C CA . THR A 1 200 ? -7.981 6.205 17.155 1.00 49.16 200 THR A CA 1
ATOM 1613 C C . THR A 1 200 ? -8.841 7.400 17.587 1.00 49.16 200 THR A C 1
ATOM 1615 O O . THR A 1 200 ? -9.238 8.208 16.751 1.00 49.16 200 THR A O 1
ATOM 1618 N N . SER A 1 201 ? -9.167 7.532 18.881 1.00 45.25 201 SER A N 1
ATOM 1619 C CA . SER A 1 201 ? -10.059 8.588 19.391 1.00 45.25 201 SER A CA 1
ATOM 1620 C C . SER A 1 201 ? -9.435 9.990 19.359 1.00 45.25 201 SER A C 1
ATOM 1622 O O . SER A 1 201 ? -10.173 10.979 19.353 1.00 45.25 201 SER A O 1
ATOM 1624 N N . ARG A 1 202 ? -8.099 10.078 19.282 1.00 54.22 202 ARG A N 1
ATOM 1625 C CA . ARG A 1 202 ? -7.327 11.331 19.280 1.00 54.22 202 ARG A CA 1
ATOM 1626 C C . ARG A 1 202 ? -6.567 11.633 17.986 1.00 54.22 202 ARG A C 1
ATOM 1628 O O . ARG A 1 202 ? -6.025 12.730 17.885 1.00 54.22 202 ARG A O 1
ATOM 1635 N N . TRP A 1 203 ? -6.561 10.729 17.001 1.00 63.31 203 TRP A N 1
ATOM 1636 C CA . TRP A 1 203 ? -5.836 10.958 15.749 1.00 63.31 203 TRP A CA 1
ATOM 1637 C C . TRP A 1 203 ? -6.355 12.205 15.017 1.00 63.31 203 TRP A C 1
ATOM 1639 O O . TRP A 1 203 ? -7.554 12.337 14.761 1.00 63.31 203 TRP A O 1
ATOM 1649 N N . LYS A 1 204 ? -5.436 13.112 14.683 1.00 64.12 204 LYS A N 1
ATOM 1650 C CA . LYS A 1 204 ? -5.630 14.236 13.764 1.00 64.12 204 LYS A CA 1
ATOM 1651 C C . LYS A 1 204 ? -4.552 14.100 12.685 1.00 64.12 204 LYS A C 1
ATOM 1653 O O . LYS A 1 204 ? -3.391 13.949 13.058 1.00 64.12 204 LYS A O 1
ATOM 1658 N N . PRO A 1 205 ? -4.883 14.164 11.385 1.00 64.50 205 PRO A N 1
ATOM 1659 C CA . PRO A 1 205 ? -3.856 14.182 10.359 1.00 64.50 205 PRO A CA 1
ATOM 1660 C C . PRO A 1 205 ? -3.030 15.478 10.481 1.00 64.50 205 PRO A C 1
ATOM 1662 O O . PRO A 1 205 ? -3.596 16.525 10.840 1.00 64.50 205 PRO A O 1
ATOM 1665 N N . PRO A 1 206 ? -1.721 15.418 10.186 1.00 63.06 206 PRO A N 1
ATOM 1666 C CA . PRO A 1 206 ? -0.808 16.552 10.300 1.00 63.06 206 PRO A CA 1
ATOM 1667 C C . PRO A 1 206 ? -1.282 17.823 9.564 1.00 63.06 206 PRO A C 1
ATOM 1669 O O . PRO A 1 206 ? -1.976 17.713 8.551 1.00 63.06 206 PRO A O 1
ATOM 1672 N N . PRO A 1 207 ? -0.879 19.038 10.000 1.00 56.97 207 PRO A N 1
ATOM 1673 C CA . PRO A 1 207 ? -1.263 20.318 9.381 1.00 56.97 207 PRO A CA 1
ATOM 1674 C C . PRO A 1 207 ? -0.989 20.399 7.870 1.00 56.97 207 PRO A C 1
ATOM 1676 O O . PRO A 1 207 ? -1.773 20.972 7.119 1.00 56.97 207 PRO A O 1
ATOM 1679 N N . HIS A 1 208 ? 0.094 19.778 7.409 1.00 55.94 208 HIS A N 1
ATOM 1680 C CA . HIS A 1 208 ? 0.493 19.768 6.003 1.00 55.94 208 HIS A CA 1
ATOM 1681 C C . HIS A 1 208 ? -0.347 18.813 5.133 1.00 55.94 208 HIS A C 1
ATOM 1683 O O . HIS A 1 208 ? -0.393 19.002 3.925 1.00 55.94 208 HIS A O 1
ATOM 1689 N N . CYS A 1 209 ? -1.102 17.866 5.714 1.00 51.38 209 CYS A N 1
ATOM 1690 C CA . CYS A 1 209 ? -2.133 17.099 4.990 1.00 51.38 209 CYS A CA 1
ATOM 1691 C C . CYS A 1 209 ? -3.349 17.944 4.592 1.00 51.38 209 CYS A C 1
ATOM 1693 O O . CYS A 1 209 ? -4.321 17.393 4.085 1.00 51.38 209 CYS A O 1
ATOM 1695 N N . TRP A 1 210 ? -3.353 19.236 4.928 1.00 49.34 210 TRP A N 1
ATOM 1696 C CA . TRP A 1 210 ? -4.422 20.179 4.611 1.00 49.34 210 TRP A CA 1
ATOM 1697 C C . TRP A 1 210 ? -3.974 21.289 3.660 1.00 49.34 210 TRP A C 1
ATOM 1699 O O . TRP A 1 210 ? -4.837 21.994 3.132 1.00 49.34 210 TRP A O 1
ATOM 1709 N N . ALA A 1 211 ? -2.661 21.458 3.465 1.00 53.12 211 ALA A N 1
ATOM 1710 C CA . ALA A 1 211 ? -2.117 22.315 2.421 1.00 53.12 211 ALA A CA 1
ATOM 1711 C C . ALA A 1 211 ? -2.416 21.674 1.062 1.00 53.12 211 ALA A C 1
ATOM 1713 O O . ALA A 1 211 ? -2.460 20.451 0.970 1.00 53.12 211 ALA A O 1
ATOM 1714 N N . ASP A 1 212 ? -2.662 22.478 0.028 1.00 56.97 212 ASP A N 1
ATOM 1715 C CA . ASP A 1 212 ? -2.924 21.953 -1.311 1.00 56.97 212 ASP A CA 1
ATOM 1716 C C . ASP A 1 212 ? -1.675 21.218 -1.831 1.00 56.97 212 ASP A C 1
ATOM 1718 O O . ASP A 1 212 ? -0.684 21.875 -2.158 1.00 56.97 212 ASP A O 1
ATOM 1722 N N . PRO A 1 213 ? -1.688 19.874 -1.925 1.00 56.41 213 PRO A N 1
ATOM 1723 C CA . PRO A 1 213 ? -0.514 19.124 -2.349 1.00 56.41 213 PRO A CA 1
ATOM 1724 C C . PRO A 1 213 ? -0.279 19.247 -3.866 1.00 56.41 213 PRO A C 1
ATOM 1726 O O . PRO A 1 213 ? 0.684 18.688 -4.382 1.00 56.41 213 PRO A O 1
ATOM 1729 N N . THR A 1 214 ? -1.160 19.958 -4.588 1.00 54.25 214 THR A N 1
ATOM 1730 C CA . THR A 1 214 ? -1.035 20.247 -6.024 1.00 54.25 214 THR A CA 1
ATOM 1731 C C . THR A 1 214 ? -0.371 21.594 -6.324 1.00 54.25 214 THR A C 1
ATOM 1733 O O . THR A 1 214 ? -0.082 21.870 -7.493 1.00 54.25 214 THR A O 1
ATOM 1736 N N . ALA A 1 215 ? -0.090 22.413 -5.299 1.00 53.91 215 ALA A N 1
ATOM 1737 C CA . ALA A 1 215 ? 0.653 23.661 -5.453 1.00 53.91 215 ALA A CA 1
ATOM 1738 C C . ALA A 1 215 ? 2.044 23.393 -6.062 1.00 53.91 215 ALA A C 1
ATOM 1740 O O . ALA A 1 215 ? 2.717 22.426 -5.707 1.00 53.91 215 ALA A O 1
ATOM 1741 N N . ALA A 1 216 ? 2.447 24.227 -7.027 1.00 45.72 216 ALA A N 1
ATOM 1742 C CA . ALA A 1 216 ? 3.652 24.021 -7.829 1.00 45.72 216 ALA A CA 1
ATOM 1743 C C . ALA A 1 216 ? 4.923 23.896 -6.966 1.00 45.72 216 ALA A C 1
ATOM 1745 O O . ALA A 1 216 ? 5.158 24.688 -6.055 1.00 45.72 216 ALA A O 1
ATOM 1746 N N . VAL A 1 217 ? 5.742 22.895 -7.294 1.00 50.41 217 VAL A N 1
ATOM 1747 C CA . VAL A 1 217 ? 6.941 22.475 -6.556 1.00 50.41 217 VAL A CA 1
ATOM 1748 C C . VAL A 1 217 ? 8.190 23.022 -7.257 1.00 50.41 217 VAL A C 1
ATOM 1750 O O . VAL A 1 217 ? 8.272 22.909 -8.482 1.00 50.41 217 VAL A O 1
ATOM 1753 N N . PRO A 1 218 ? 9.184 23.574 -6.538 1.00 43.94 218 PRO A N 1
ATOM 1754 C CA . PRO A 1 218 ? 10.491 23.865 -7.118 1.00 43.94 218 PRO A CA 1
ATOM 1755 C C . PRO A 1 218 ? 11.215 22.544 -7.481 1.00 43.94 218 PRO A C 1
ATOM 1757 O O . PRO A 1 218 ? 11.415 21.700 -6.608 1.00 43.94 218 PRO A O 1
ATOM 1760 N N . PRO A 1 219 ? 11.622 22.336 -8.746 1.00 44.88 219 PRO A N 1
ATOM 1761 C CA . PRO A 1 219 ? 12.007 21.026 -9.297 1.00 44.88 219 PRO A CA 1
ATOM 1762 C C . PRO A 1 219 ? 13.416 20.517 -8.907 1.00 44.88 219 PRO A C 1
ATOM 1764 O O . PRO A 1 219 ? 14.068 19.856 -9.706 1.00 44.88 219 PRO A O 1
ATOM 1767 N N . ALA A 1 220 ? 13.921 20.814 -7.705 1.00 49.88 220 ALA A N 1
ATOM 1768 C CA . ALA A 1 220 ? 15.353 20.664 -7.406 1.00 49.88 220 ALA A CA 1
ATOM 1769 C C . ALA A 1 220 ? 15.759 19.465 -6.520 1.00 49.88 220 ALA A C 1
ATOM 1771 O O . ALA A 1 220 ? 16.928 19.095 -6.553 1.00 49.88 220 ALA A O 1
ATOM 1772 N N . ALA A 1 221 ? 14.857 18.858 -5.735 1.00 57.88 221 ALA A N 1
ATOM 1773 C CA . ALA A 1 221 ? 15.254 17.850 -4.732 1.00 57.88 221 ALA A CA 1
ATOM 1774 C C . ALA A 1 221 ? 15.266 16.397 -5.246 1.00 57.88 221 ALA A C 1
ATOM 1776 O O . ALA A 1 221 ? 16.098 15.607 -4.817 1.00 57.88 221 ALA A O 1
ATOM 1777 N N . TYR A 1 222 ? 14.384 16.052 -6.191 1.00 65.69 222 TYR A N 1
ATOM 1778 C CA . TYR A 1 222 ? 14.240 14.689 -6.712 1.00 65.69 222 TYR A CA 1
ATOM 1779 C C . TYR A 1 222 ? 14.184 14.730 -8.245 1.00 65.69 222 TYR A C 1
ATOM 1781 O O . TYR A 1 222 ? 13.096 14.904 -8.806 1.00 65.69 222 TYR A O 1
ATOM 1789 N N . PRO A 1 223 ? 15.321 14.634 -8.961 1.00 62.53 223 PRO A N 1
ATOM 1790 C CA . PRO A 1 223 ? 15.285 14.546 -10.415 1.00 62.53 223 PRO A CA 1
ATOM 1791 C C . PRO A 1 223 ? 14.467 13.317 -10.826 1.00 62.53 223 PRO A C 1
ATOM 1793 O O . PRO A 1 223 ? 14.600 12.244 -10.229 1.00 62.53 223 PRO A O 1
ATOM 1796 N N . ALA A 1 224 ? 13.605 13.478 -11.835 1.00 57.88 224 ALA A N 1
ATOM 1797 C CA . ALA A 1 224 ? 12.838 12.371 -12.394 1.00 57.88 224 ALA A CA 1
ATOM 1798 C C . ALA A 1 224 ? 13.818 11.271 -12.830 1.00 57.88 224 ALA A C 1
ATOM 1800 O O . ALA A 1 224 ? 14.643 11.475 -13.720 1.00 57.88 224 ALA A O 1
ATOM 1801 N N . GLY A 1 225 ? 13.769 10.136 -12.139 1.00 56.62 225 GLY A N 1
ATOM 1802 C CA . GLY A 1 225 ? 14.685 9.027 -12.369 1.00 56.62 225 GLY A CA 1
ATOM 1803 C C . GLY A 1 225 ? 14.312 8.313 -13.665 1.00 56.62 225 GLY A C 1
ATOM 1804 O O . GLY A 1 225 ? 13.120 8.226 -13.988 1.00 56.62 225 GLY A O 1
ATOM 1805 N N . PRO A 1 226 ? 15.286 7.797 -14.433 1.00 50.69 226 PRO A N 1
ATOM 1806 C CA . PRO A 1 226 ? 14.972 6.955 -15.574 1.00 50.69 226 PRO A CA 1
ATOM 1807 C C . PRO A 1 226 ? 14.178 5.729 -15.102 1.00 50.69 226 PRO A C 1
ATOM 1809 O O . PRO A 1 226 ? 14.381 5.196 -14.011 1.00 50.69 226 PRO A O 1
ATOM 1812 N N . ARG A 1 227 ? 13.233 5.271 -15.924 1.00 52.06 227 ARG A N 1
ATOM 1813 C CA . ARG A 1 227 ? 12.578 3.980 -15.701 1.00 52.06 227 ARG A CA 1
ATOM 1814 C C . ARG A 1 227 ? 13.653 2.893 -15.833 1.00 52.06 227 ARG A C 1
ATOM 1816 O O . ARG A 1 227 ? 14.293 2.871 -16.888 1.00 52.06 227 ARG A O 1
ATOM 1823 N N . PRO A 1 228 ? 13.856 1.992 -14.858 1.00 49.31 228 PRO A N 1
ATOM 1824 C CA . PRO A 1 228 ? 14.734 0.858 -15.086 1.00 49.31 228 PRO A CA 1
ATOM 1825 C C . PRO A 1 228 ? 14.166 0.036 -16.248 1.00 49.31 228 PRO A C 1
ATOM 1827 O O . PRO A 1 228 ? 12.991 -0.340 -16.277 1.00 49.31 228 PRO A O 1
ATOM 1830 N N . THR A 1 229 ? 14.984 -0.184 -17.275 1.00 42.41 229 THR A N 1
ATOM 1831 C CA . THR A 1 229 ? 14.671 -1.142 -18.331 1.00 42.41 229 THR A CA 1
ATOM 1832 C C . THR A 1 229 ? 14.777 -2.530 -17.715 1.00 42.41 229 THR A C 1
ATOM 1834 O O . THR A 1 229 ? 15.881 -2.972 -17.408 1.00 42.41 229 THR A O 1
ATOM 1837 N N . SER A 1 230 ? 13.637 -3.185 -17.495 1.00 38.75 230 SER A N 1
ATOM 1838 C CA . SER A 1 230 ? 13.565 -4.523 -16.900 1.00 38.75 230 SER A CA 1
ATOM 1839 C C . SER A 1 230 ? 14.525 -5.488 -17.621 1.00 38.75 230 SER A C 1
ATOM 1841 O O . SER A 1 230 ? 14.410 -5.647 -18.844 1.00 38.75 230 SER A O 1
ATOM 1843 N N . PRO A 1 231 ? 15.496 -6.121 -16.936 1.00 35.25 231 PRO A N 1
ATOM 1844 C CA . PRO A 1 231 ? 16.300 -7.152 -17.561 1.00 35.25 231 PRO A CA 1
ATOM 1845 C C . PRO A 1 231 ? 15.435 -8.407 -17.691 1.00 35.25 231 PRO A C 1
ATOM 1847 O O . PRO A 1 231 ? 14.991 -8.990 -16.707 1.00 35.25 231 PRO A O 1
ATOM 1850 N N . ALA A 1 232 ? 15.206 -8.853 -18.924 1.00 41.28 232 ALA A N 1
ATOM 1851 C CA . ALA A 1 232 ? 14.546 -10.122 -19.199 1.00 41.28 232 ALA A CA 1
ATOM 1852 C C . ALA A 1 232 ? 15.394 -11.295 -18.672 1.00 41.28 232 ALA A C 1
ATOM 1854 O O . ALA A 1 232 ? 16.210 -11.830 -19.420 1.00 41.28 232 ALA A O 1
ATOM 1855 N N . ARG A 1 233 ? 15.233 -11.700 -17.405 1.00 46.78 233 ARG A N 1
ATOM 1856 C CA . ARG A 1 233 ? 15.756 -12.973 -16.870 1.00 46.78 233 ARG A CA 1
ATOM 1857 C C . ARG A 1 233 ? 14.872 -13.511 -15.744 1.00 46.78 233 ARG A C 1
ATOM 1859 O O . ARG A 1 233 ? 15.110 -13.244 -14.576 1.00 46.78 233 ARG A O 1
ATOM 1866 N N . GLY A 1 234 ? 13.900 -14.343 -16.110 1.00 35.12 234 GLY A N 1
ATOM 1867 C CA . GLY A 1 234 ? 13.271 -15.301 -15.203 1.00 35.12 234 GLY A CA 1
ATOM 1868 C C . GLY A 1 234 ? 13.714 -16.711 -15.581 1.00 35.12 234 GLY A C 1
ATOM 1869 O O . GLY A 1 234 ? 13.186 -17.286 -16.529 1.00 35.12 234 GLY A O 1
ATOM 1870 N N . GLY A 1 235 ? 14.711 -17.254 -14.879 1.00 33.38 235 GLY A N 1
ATOM 1871 C CA . GLY A 1 235 ? 14.918 -18.703 -14.838 1.00 33.38 235 GLY A CA 1
ATOM 1872 C C . GLY A 1 235 ? 13.796 -19.358 -14.018 1.00 33.38 235 GLY A C 1
ATOM 1873 O O . GLY A 1 235 ? 13.212 -18.690 -13.163 1.00 33.38 235 GLY A O 1
ATOM 1874 N N . PRO A 1 236 ? 13.450 -20.631 -14.266 1.00 34.78 236 PRO A N 1
ATOM 1875 C CA . PRO A 1 236 ? 12.353 -21.278 -13.556 1.00 34.78 236 PRO A CA 1
ATOM 1876 C C . PRO A 1 236 ? 12.665 -21.410 -12.058 1.00 34.78 236 PRO A C 1
ATOM 1878 O O . PRO A 1 236 ? 13.756 -21.831 -11.674 1.00 34.78 236 PRO A O 1
ATOM 1881 N N . ILE A 1 237 ? 11.681 -21.078 -11.218 1.00 44.16 237 ILE A N 1
ATOM 1882 C CA . ILE A 1 237 ? 11.693 -21.383 -9.781 1.00 44.16 237 ILE A CA 1
ATOM 1883 C C . ILE A 1 237 ? 11.692 -22.917 -9.630 1.00 44.16 237 ILE A C 1
ATOM 1885 O O . ILE A 1 237 ? 10.869 -23.575 -10.275 1.00 44.16 237 ILE A O 1
ATOM 1889 N N . PRO A 1 238 ? 12.574 -23.516 -8.809 1.00 36.62 238 PRO A N 1
ATOM 1890 C CA . PRO A 1 238 ? 12.590 -24.959 -8.616 1.00 36.62 238 PRO A CA 1
ATOM 1891 C C . PRO A 1 238 ? 11.293 -25.413 -7.940 1.00 36.62 238 PRO A C 1
ATOM 1893 O O . PRO A 1 238 ? 10.897 -24.902 -6.891 1.00 36.62 238 PRO A O 1
ATOM 1896 N N . SER A 1 239 ? 10.633 -26.396 -8.548 1.00 40.69 239 SER A N 1
ATOM 1897 C CA . SER A 1 239 ? 9.530 -27.140 -7.946 1.00 40.69 239 SER A CA 1
ATOM 1898 C C . SER A 1 239 ? 9.995 -27.756 -6.623 1.00 40.69 239 SER A C 1
ATOM 1900 O O . SER A 1 239 ? 10.922 -28.567 -6.612 1.00 40.69 239 SER A O 1
ATOM 1902 N N . GLY A 1 240 ? 9.370 -27.349 -5.513 1.00 34.94 240 GLY A N 1
ATOM 1903 C CA . GLY A 1 240 ? 9.613 -27.924 -4.188 1.00 34.94 240 GLY A CA 1
ATOM 1904 C C . GLY A 1 240 ? 9.349 -29.438 -4.155 1.00 34.94 240 GLY A C 1
ATOM 1905 O O . GLY A 1 240 ? 8.644 -29.955 -5.024 1.00 34.94 240 GLY A O 1
ATOM 1906 N N . PRO A 1 241 ? 9.924 -30.166 -3.181 1.00 39.53 241 PRO A N 1
ATOM 1907 C CA . PRO A 1 241 ? 9.988 -31.617 -3.234 1.00 39.53 241 PRO A CA 1
ATOM 1908 C C . PRO A 1 241 ? 8.603 -32.238 -3.053 1.00 39.53 241 PRO A C 1
ATOM 1910 O O . PRO A 1 241 ? 7.883 -31.947 -2.094 1.00 39.53 241 PRO A O 1
ATOM 1913 N N . ASP A 1 242 ? 8.284 -33.124 -3.989 1.00 41.94 242 ASP A N 1
ATOM 1914 C CA . ASP A 1 242 ? 7.128 -34.007 -4.000 1.00 41.94 242 ASP A CA 1
ATOM 1915 C C . ASP A 1 242 ? 7.168 -34.901 -2.747 1.00 41.94 242 ASP A C 1
ATOM 1917 O O . ASP A 1 242 ? 8.061 -35.742 -2.592 1.00 41.94 242 ASP A O 1
ATOM 1921 N N . ARG A 1 243 ? 6.252 -34.675 -1.799 1.00 43.62 243 ARG A N 1
ATOM 1922 C CA . ARG A 1 243 ? 6.105 -35.549 -0.629 1.00 43.62 243 ARG A CA 1
ATOM 1923 C C . ARG A 1 243 ? 5.193 -36.711 -1.009 1.00 43.62 243 ARG A C 1
ATOM 1925 O O . ARG A 1 243 ? 3.980 -36.534 -1.096 1.00 43.62 243 ARG A O 1
ATOM 1932 N N . ARG A 1 244 ? 5.806 -37.877 -1.219 1.00 43.66 244 ARG A N 1
ATOM 1933 C CA . ARG A 1 244 ? 5.154 -39.181 -1.045 1.00 43.66 244 ARG A CA 1
ATOM 1934 C C . ARG A 1 244 ? 4.923 -39.472 0.433 1.00 43.66 244 ARG A C 1
ATOM 1936 O O . ARG A 1 244 ? 5.735 -38.985 1.253 1.00 43.66 244 ARG A O 1
#

Sequence (244 aa):
MLALKLAEKAGIPAAPARIVLLGETPIAVIRRFDRGADDTRIPYQSAATLLQTSREEDRSYTELVDAMHTHAKNPTADIQQLWRRILFNLLITNVDDHLQNHGFLHVDNGHWRLAPAFDINPFPDRERESKTWLSEEDDPITDIHMLMARAAWFSLNEQQARQILGEVHQAVRQWKRLRSVPKSASGLLSWVIFLQHSSTSRWKPPPHCWADPTAAVPPAAYPAGPRPTSPARGGPIPSGPDRR

InterPro domains:
  IPR012893 HipA-like, C-terminal [PF07804] (2-175)
  IPR052028 HipA Serine/Threonine-Protein Kinase [PTHR37419] (1-174)

Foldseek 3Di:
DLLQQLCVQLVFQAFDWDWADPPNDTFIWTADQQADPVRDGWDKDFQCVLLVHDQPDAAAVLSSLLSLVVAAPDSLVQLLSVLLVLLLCLQLLVQPCDRRQWMWTDDDPRHIHTTGGDPRDGDQPDQRFHSHAHHPPGHTDRDDVQSLLCVVSSVDDNVRSLVSNVSSLVSLVCSVVSPDDDDHDDDDDRIDTDDDDDPPVPRDGDPVSPPDPPPDDDQPDRHNDDHPPDDPDDDDDDDDDDDD

Secondary structure (DSSP, 8-state):
-HHHHHHHHTT--B--EEEEEETTEEEEEE--SSB-TTSPBPPEEEHHHHTT--SSS--BHHHHHHHHHHHBSSHHHHHHHHHHHHHHHHHHT-----GGGSEEEEEETTEEEEPPB------TTS-S--SSBSSSSS-B--SHHHHHHTGGGGT--HHHHHHHHHHHHHHHHTTTTT-PPPPPP---SS-EE------TTS----GGGGS-TTSPPPTTSS--PPPP------PPPPPPP---

Radius of gyration: 19.07 Å; chains: 1; bounding box: 45×63×46 Å

pLDDT: mean 80.72, std 21.13, range [33.09, 98.62]

=== Feature glossary ===
Feature key, reading from the visual/contextual features back to the raw sequence:

Rendered structure images. Six rendered views show the 3D structure from the faces of a cube — i.e. along ±x, ±y, ±z. Rendering representation is drawn randomly per protein from cartoon (secondary-structure ribbons), sticks (backbone bonds), or molecular surface; coloring is either N→C rainbow (blue at the N-terminus through red at the C-terminus) or one color per chain.

Contact-map, Ramachandran, and PAE plots. The contact map is a binary N×N matrix image: pixel (i, j) is dark where Cα_i and Cα_j are within 8 Å and |i−j|>4. Because the |i−j|>4 filter removes local helical contacts, off-diagonal stripes parallel to the main diagonal indicate parallel β-sheets; stripes perpendicular to it indicate antiparallel β-sheets. The Ramachandran plot scatters every residue's (φ, ψ) pair against the sterically allowed regions. The PAE heatmap renders the predicted-aligned-error matrix.

InterPro / GO / CATH / organism. Database cross-references. InterPro integrates a dozen domain/family signature databases into unified entries with residue-range hits. GO terms attach function/process/location labels with evidence codes. CATH codes position the fold in a four-level structural taxonomy. Organism is the NCBI-taxonomy species name.

Nearest PDB structures. The Foldseek neighbor list gives the closest experimentally determined structures in the PDB, ranked by structural alignment. TM-score near 1 means near-identical fold; near 0.3 means only rough topology match. This is how one finds what a novel AlphaFold prediction most resembles in the solved-structure universe.

Predicted aligned error. PAE(i, j) answers: if I align the predicted and true structures on residue i, how far off (in Å) do I expect residue j to be? A block-diagonal PAE matrix with low values on the blocks and high values off-diagonal is the signature of a multi-domain protein with confidently predicted domains but uncertain inter-domain orientation.

Solvent-accessible surface area. Accessible surface area quantifies burial. A residue with SASA near zero is packed into the hydrophobic core; one with SASA >100 Å² sits on the surface. Computed here via the Shrake–Rupley numerical algorithm with a 1.4 Å probe.

B-factor. B-factor (Debye–Waller factor) reflects atomic displacement in the crystal lattice. It is an experimental observable (units Å²), not a prediction; low values mean the atom is pinned down, high values mean it moves or is heterogeneous across the crystal.

pLDDT. For AlphaFold models, the B-factor field carries pLDDT — the model's own estimate of local accuracy on a 0–100 scale. Regions with pLDDT<50 should be treated as essentially unmodeled; they often correspond to intrinsically disordered segments.

Backbone torsions (φ/ψ). φ (phi) and ψ (psi) are the two rotatable backbone dihedrals per residue: φ is the C(i-1)–N–Cα–C torsion, ψ is the N–Cα–C–N(i+1) torsion, both in degrees on (−180°, 180°]. α-helical residues cluster near (−60°, −45°); β-strand residues near (−120°, +130°). A Ramachandran plot is simply a scatter of (φ, ψ) for every residue.

Radius of gyration, Cα contacts, bounding box. Radius of gyration (Rg) is the root-mean-square distance of Cα atoms from their centroid — a single number for overall size and compactness. A globular domain of N residues has Rg ≈ 2.2·N^0.38 Å; an extended or disordered chain has a much larger Rg. The Cα contact count is the number of residue pairs whose Cα atoms are within 8 Å and are more than four positions apart in sequence — a standard proxy for tertiary packing density. The bounding box is the smallest axis-aligned box enclosing all Cα atoms.

Secondary structure (3-state, P-SEA). Three-state secondary structure (P-SEA) collapses the eight DSSP classes into helix (a), strand (b), and coil (c). P-SEA assigns these from Cα geometry alone — distances and angles — without requiring backbone oxygens, so it works on any Cα trace.

Secondary structure (8-state, DSSP). DSSP 8-state secondary structure assigns each residue one of H (α-helix), G (3₁₀-helix), I (π-helix), E (extended β-strand), B (isolated β-bridge), T (hydrogen-bonded turn), S (bend), or '-' (coil). The assignment is computed from backbone hydrogen-bond geometry via the Kabsch–Sander algorithm.

Foldseek 3Di. A 3Di character summarizes, for each residue, the relative orientation of the Cα frame of its nearest spatial neighbor. Because it encodes fold topology rather than chemistry, 3Di alignments detect remote structural similarity that sequence alignment misses.

mmCIF coordinates. The mmCIF block holds the 3D Cartesian coordinates of each backbone atom (N, Cα, C, O) in ångströms. mmCIF is the PDB's canonical archive format — a tagged-loop text representation of the atomic model.

Sequence. Sequence gives the chain of amino acids in standard one-letter code (A=alanine, C=cysteine, …, Y=tyrosine), read N→C. It is the only feature that is directly encoded by the gene; all structural features are derived from the folded form of this sequence.